Protein AF-X0ZGL9-F1 (afdb_monomer_lite)

Organism: NCBI:txid412755

Structure (mmCIF, N/CA/C/O backbone):
data_AF-X0ZGL9-F1
#
_entry.id   AF-X0ZGL9-F1
#
loop_
_atom_site.group_PDB
_atom_site.id
_atom_site.type_symbol
_atom_site.label_atom_id
_atom_site.label_alt_id
_atom_site.label_comp_id
_atom_site.label_asym_id
_atom_site.label_entity_id
_atom_site.label_seq_id
_atom_site.pdbx_PDB_ins_code
_atom_site.Cartn_x
_atom_site.Cartn_y
_atom_site.Cartn_z
_atom_site.occupancy
_atom_site.B_iso_or_equiv
_atom_site.auth_seq_id
_atom_site.auth_comp_id
_atom_site.auth_asym_id
_atom_site.auth_atom_id
_atom_site.pdbx_PDB_model_num
ATOM 1 N N . CYS A 1 1 ? 6.322 -1.408 -16.092 1.00 94.75 1 CYS A N 1
ATOM 2 C CA . CYS A 1 1 ? 6.796 -1.265 -17.483 1.00 94.75 1 CYS A CA 1
ATOM 3 C C . CYS A 1 1 ? 8.006 -2.156 -17.685 1.00 94.75 1 CYS A C 1
ATOM 5 O O . CYS A 1 1 ? 8.985 -2.023 -16.958 1.00 94.75 1 CYS A O 1
ATOM 7 N N . TYR A 1 2 ? 7.924 -3.060 -18.647 1.00 97.19 2 TYR A N 1
ATOM 8 C CA . TYR A 1 2 ? 9.004 -3.963 -19.005 1.00 97.19 2 TYR A CA 1
ATOM 9 C C . TYR A 1 2 ? 9.799 -3.376 -20.167 1.00 97.19 2 TYR A C 1
ATOM 11 O O . TYR A 1 2 ? 9.233 -2.840 -21.129 1.00 97.19 2 TYR A O 1
ATOM 19 N N . CYS A 1 3 ? 11.118 -3.416 -20.051 1.00 96.56 3 CYS A N 1
ATOM 20 C CA . CYS A 1 3 ? 12.047 -2.780 -20.970 1.00 96.56 3 CYS A CA 1
ATOM 21 C C . CYS A 1 3 ? 13.229 -3.703 -21.270 1.00 96.56 3 CYS A C 1
ATOM 23 O O . CYS A 1 3 ? 13.567 -4.558 -20.465 1.00 96.56 3 CYS A O 1
ATOM 25 N N . VAL A 1 4 ? 13.884 -3.507 -22.413 1.00 96.31 4 VAL A N 1
ATOM 26 C CA . VAL A 1 4 ? 15.168 -4.157 -22.721 1.00 96.31 4 VAL A CA 1
ATOM 27 C C . VAL A 1 4 ? 16.261 -3.087 -22.733 1.00 96.31 4 VAL A C 1
ATOM 29 O O . VAL A 1 4 ? 16.170 -2.163 -23.554 1.00 96.31 4 VAL A O 1
ATOM 32 N N . PRO A 1 5 ? 17.277 -3.168 -21.856 1.00 92.50 5 PRO A N 1
ATOM 33 C CA . PRO A 1 5 ? 18.382 -2.218 -21.850 1.00 92.50 5 PRO A CA 1
ATOM 34 C C . PRO A 1 5 ? 19.277 -2.414 -23.083 1.00 92.50 5 PRO A C 1
ATOM 36 O O . PRO A 1 5 ? 19.670 -3.525 -23.423 1.00 92.50 5 PRO A O 1
ATOM 39 N N . TRP A 1 6 ? 19.633 -1.319 -23.751 1.00 90.38 6 TRP A N 1
ATOM 40 C CA . TRP A 1 6 ? 20.583 -1.284 -24.875 1.00 90.38 6 TRP A CA 1
ATOM 41 C C . TRP A 1 6 ? 21.997 -0.862 -24.461 1.00 90.38 6 TRP A C 1
ATOM 43 O O . TRP A 1 6 ? 22.906 -0.836 -25.287 1.00 90.38 6 TRP A O 1
ATOM 53 N N . GLY A 1 7 ? 22.188 -0.536 -23.182 1.00 84.94 7 GLY A N 1
ATOM 54 C CA . GLY A 1 7 ? 23.456 -0.079 -22.621 1.00 84.94 7 GLY A CA 1
ATOM 55 C C . GLY A 1 7 ? 23.533 1.438 -22.433 1.00 84.94 7 GLY A C 1
ATOM 56 O O . GLY A 1 7 ? 22.547 2.168 -22.573 1.00 84.94 7 GLY A O 1
ATOM 57 N N . SER A 1 8 ? 24.721 1.908 -22.055 1.00 85.81 8 SER A N 1
ATOM 58 C CA . SER A 1 8 ? 24.979 3.313 -21.727 1.00 85.81 8 SER A CA 1
ATOM 59 C C . SER A 1 8 ? 24.929 4.213 -22.961 1.00 85.81 8 SER A C 1
ATOM 61 O O . SER A 1 8 ? 25.548 3.927 -23.986 1.00 85.81 8 SER A O 1
ATOM 63 N N . ALA A 1 9 ? 24.236 5.345 -22.852 1.00 87.75 9 ALA A N 1
ATOM 64 C CA . ALA A 1 9 ? 24.174 6.330 -23.922 1.00 87.75 9 ALA A CA 1
ATOM 65 C C . ALA A 1 9 ? 25.546 7.023 -24.127 1.00 87.75 9 ALA A C 1
ATOM 67 O O . ALA A 1 9 ? 26.119 7.532 -23.167 1.00 87.75 9 ALA A O 1
ATOM 68 N N . PRO A 1 10 ? 26.064 7.168 -25.364 1.00 83.69 10 PRO A N 1
ATOM 69 C CA . PRO A 1 10 ? 27.396 7.749 -25.596 1.00 83.69 10 PRO A CA 1
ATOM 70 C C . PRO A 1 10 ? 27.571 9.194 -25.102 1.00 83.69 10 PRO A C 1
ATOM 72 O O . PRO A 1 10 ? 28.680 9.624 -24.804 1.00 83.69 10 PRO A O 1
ATOM 75 N N . LYS A 1 11 ? 26.477 9.965 -25.037 1.00 88.69 11 LYS A N 1
ATOM 76 C CA . LYS A 1 11 ? 26.486 11.399 -24.691 1.00 88.69 11 LYS A CA 1
ATOM 77 C C . LYS A 1 11 ? 25.976 11.701 -23.276 1.00 88.69 11 LYS A C 1
ATOM 79 O O . LYS A 1 11 ? 25.923 12.869 -22.900 1.00 88.69 11 LYS A O 1
ATOM 84 N N . ARG A 1 12 ? 25.537 10.695 -22.509 1.00 82.81 12 ARG A N 1
ATOM 85 C CA . ARG A 1 12 ? 24.934 10.866 -21.172 1.00 82.81 12 ARG A CA 1
ATOM 86 C C . ARG A 1 12 ? 25.202 9.641 -20.298 1.00 82.81 12 ARG A C 1
ATOM 88 O O . ARG A 1 12 ? 25.166 8.523 -20.784 1.00 82.81 12 ARG A O 1
ATOM 95 N N . LYS A 1 13 ? 25.370 9.828 -18.988 1.00 85.69 13 LYS A N 1
ATOM 96 C CA . LYS A 1 13 ? 25.516 8.719 -18.024 1.00 85.69 13 LYS A CA 1
ATOM 97 C C . LYS A 1 13 ? 24.157 8.095 -17.664 1.00 85.69 13 LYS A C 1
ATOM 99 O O . LYS A 1 13 ? 23.753 8.121 -16.510 1.00 85.69 13 LYS A O 1
ATOM 104 N N . VAL A 1 14 ? 23.429 7.599 -18.663 1.00 89.31 14 VAL A N 1
ATOM 105 C CA . VAL A 1 14 ? 22.120 6.942 -18.497 1.00 89.31 14 VAL A CA 1
ATOM 106 C C . VAL A 1 14 ? 22.040 5.688 -19.361 1.00 89.31 14 VAL A C 1
ATOM 108 O O . VAL A 1 14 ? 22.674 5.621 -20.417 1.00 89.31 14 VAL A O 1
ATOM 111 N N . ILE A 1 15 ? 21.245 4.710 -18.929 1.00 89.31 15 ILE A N 1
ATOM 112 C CA . ILE A 1 15 ? 20.958 3.502 -19.708 1.00 89.31 15 ILE A CA 1
ATOM 113 C C . ILE A 1 15 ? 19.833 3.821 -20.694 1.00 89.31 15 ILE A C 1
ATOM 115 O O . ILE A 1 15 ? 18.743 4.226 -20.288 1.00 89.31 15 ILE A O 1
ATOM 119 N N . SER A 1 16 ? 20.088 3.631 -21.988 1.00 91.50 16 SER A N 1
ATOM 120 C CA . SER A 1 16 ? 19.032 3.664 -23.000 1.00 91.50 16 SER A CA 1
ATOM 121 C C . SER A 1 16 ? 18.294 2.330 -22.989 1.00 91.50 16 SER A C 1
ATOM 123 O O . SER A 1 16 ? 18.935 1.281 -22.976 1.00 91.50 16 SER A O 1
ATOM 125 N N . SER A 1 17 ? 16.963 2.357 -22.978 1.00 93.56 17 SER A N 1
ATOM 126 C CA . SER A 1 17 ? 16.141 1.145 -22.910 1.00 93.56 17 SER A CA 1
ATOM 127 C C . SER A 1 17 ? 14.964 1.237 -23.870 1.00 93.56 17 SER A C 1
ATOM 129 O O . SER A 1 17 ? 14.369 2.303 -24.026 1.00 93.56 17 SER A O 1
ATOM 131 N N . ARG A 1 18 ? 14.606 0.115 -24.495 1.00 94.88 18 ARG A N 1
ATOM 132 C CA . ARG A 1 18 ? 13.422 0.011 -25.353 1.00 94.88 18 ARG A CA 1
ATOM 133 C C . ARG A 1 18 ? 12.235 -0.516 -24.554 1.00 94.88 18 ARG A C 1
ATOM 135 O O . ARG A 1 18 ? 12.356 -1.541 -23.890 1.00 94.88 18 ARG A O 1
ATOM 142 N N . TYR A 1 19 ? 11.084 0.137 -24.682 1.00 96.81 19 TYR A N 1
ATOM 143 C CA . TYR A 1 19 ? 9.808 -0.357 -24.160 1.00 96.81 19 TYR A CA 1
ATOM 144 C C . TYR A 1 19 ? 9.405 -1.694 -24.810 1.00 96.81 19 TYR A C 1
ATOM 146 O O . TYR A 1 19 ? 9.572 -1.883 -26.020 1.00 96.81 19 TYR A O 1
ATOM 154 N N . VAL A 1 20 ? 8.869 -2.616 -24.009 1.00 97.81 20 VAL A N 1
ATOM 155 C CA . VAL A 1 20 ? 8.321 -3.899 -24.477 1.00 97.81 20 VAL A CA 1
ATOM 156 C C . VAL A 1 20 ? 6.817 -3.941 -24.252 1.00 97.81 20 VAL A C 1
ATOM 158 O O . VAL A 1 20 ? 6.056 -4.065 -25.205 1.00 97.81 20 VAL A O 1
ATOM 161 N N . ARG A 1 21 ? 6.407 -3.842 -22.988 1.00 97.62 21 ARG A N 1
ATOM 162 C CA . ARG A 1 21 ? 5.018 -3.965 -22.544 1.00 97.62 21 ARG A CA 1
ATOM 163 C C . ARG A 1 21 ? 4.843 -3.325 -21.174 1.00 97.62 21 ARG A C 1
ATOM 165 O O . ARG A 1 21 ? 5.815 -3.004 -20.481 1.00 97.62 21 ARG A O 1
ATOM 172 N N . GLU A 1 22 ? 3.603 -3.201 -20.744 1.00 96.62 22 GLU A N 1
ATOM 173 C CA . GLU A 1 22 ? 3.269 -2.798 -19.391 1.00 96.62 22 GLU A CA 1
ATOM 174 C C . GLU A 1 22 ? 2.135 -3.635 -18.828 1.00 96.62 22 GLU A C 1
ATOM 176 O O . GLU A 1 22 ? 1.329 -4.202 -19.557 1.00 96.62 22 GLU A O 1
ATOM 181 N N . GLU A 1 23 ? 2.134 -3.712 -17.506 1.00 94.88 23 GLU A N 1
ATOM 182 C CA . GLU A 1 23 ? 1.084 -4.308 -16.704 1.00 94.88 23 GLU A CA 1
ATOM 183 C C . GLU A 1 23 ? 0.807 -3.338 -15.561 1.00 94.88 23 GLU A C 1
ATOM 185 O O . GLU A 1 23 ? 1.726 -2.666 -15.066 1.00 94.88 23 GLU A O 1
ATOM 190 N N . ALA A 1 24 ? -0.456 -3.276 -15.166 1.00 92.94 24 ALA A N 1
ATOM 191 C CA . ALA A 1 24 ? -0.930 -2.535 -14.013 1.00 92.94 24 ALA A CA 1
ATOM 192 C C . ALA A 1 24 ? -1.538 -3.524 -13.016 1.00 92.94 24 ALA A C 1
ATOM 194 O O . ALA A 1 24 ? -1.971 -4.608 -13.403 1.00 92.94 24 ALA A O 1
ATOM 195 N N . TYR A 1 25 ? -1.527 -3.144 -11.740 1.00 93.06 25 TYR A N 1
ATOM 196 C CA . TYR A 1 25 ? -2.100 -3.916 -10.643 1.00 93.06 25 TYR A CA 1
ATOM 197 C C . TYR A 1 25 ? -2.626 -2.945 -9.586 1.00 93.06 25 TYR A C 1
ATOM 199 O O . TYR A 1 25 ? -1.931 -1.982 -9.247 1.00 93.06 25 TYR A O 1
ATOM 207 N N . ALA A 1 26 ? -3.811 -3.211 -9.033 1.00 93.00 26 ALA A N 1
ATOM 208 C CA . ALA A 1 26 ? -4.295 -2.494 -7.858 1.00 93.00 26 ALA A CA 1
ATOM 209 C C . ALA A 1 26 ? -3.508 -2.953 -6.621 1.00 93.00 26 ALA A C 1
ATOM 211 O O . ALA A 1 26 ? -3.702 -4.051 -6.102 1.00 93.00 26 ALA A O 1
ATOM 212 N N . GLY A 1 27 ? -2.541 -2.129 -6.215 1.00 92.50 27 GLY A N 1
ATOM 213 C CA . GLY A 1 27 ? -1.631 -2.410 -5.108 1.00 92.50 27 GLY A CA 1
ATOM 214 C C . GLY A 1 27 ? -2.091 -1.826 -3.772 1.00 92.50 27 GLY A C 1
ATOM 215 O O . GLY A 1 27 ? -3.245 -1.445 -3.588 1.00 92.50 27 GLY A O 1
ATOM 216 N N . GLY A 1 28 ? -1.151 -1.730 -2.831 1.00 92.81 28 GLY A N 1
ATOM 217 C CA . GLY A 1 28 ? -1.395 -1.129 -1.522 1.00 92.81 28 GLY A CA 1
ATOM 218 C C . GLY A 1 28 ? -2.466 -1.878 -0.727 1.00 92.81 28 GLY A C 1
ATOM 219 O O . GLY A 1 28 ? -2.531 -3.105 -0.764 1.00 92.81 28 GLY A O 1
ATOM 220 N N . VAL A 1 29 ? -3.322 -1.126 -0.035 1.00 95.44 29 VAL A N 1
ATOM 221 C CA . VAL A 1 29 ? -4.405 -1.684 0.790 1.00 95.44 29 VAL A CA 1
ATOM 222 C C . VAL A 1 29 ? -5.447 -2.459 -0.032 1.00 95.44 29 VAL A C 1
ATOM 224 O O . VAL A 1 29 ? -6.061 -3.388 0.483 1.00 95.44 29 VAL A O 1
ATOM 227 N N . ILE A 1 30 ? -5.599 -2.164 -1.331 1.00 95.94 30 ILE A N 1
ATOM 228 C CA . ILE A 1 30 ? -6.536 -2.887 -2.208 1.00 95.94 30 ILE A CA 1
ATOM 229 C C . ILE A 1 30 ? -6.089 -4.335 -2.408 1.00 95.94 30 ILE A C 1
ATOM 231 O O . ILE A 1 30 ? -6.916 -5.242 -2.367 1.00 95.94 30 ILE A O 1
ATOM 235 N N . ALA A 1 31 ? -4.784 -4.573 -2.565 1.00 96.06 31 ALA A N 1
ATOM 236 C CA . ALA A 1 31 ? -4.256 -5.930 -2.673 1.00 96.06 31 ALA A CA 1
ATOM 237 C C . ALA A 1 31 ? -4.535 -6.742 -1.397 1.00 96.06 31 ALA A C 1
ATOM 239 O O . ALA A 1 31 ? -4.955 -7.896 -1.486 1.00 96.06 31 ALA A O 1
ATOM 240 N N . THR A 1 32 ? -4.361 -6.125 -0.222 1.00 96.88 32 THR A N 1
ATOM 241 C CA . THR A 1 32 ? -4.711 -6.732 1.071 1.00 96.88 32 THR A CA 1
ATOM 242 C C . THR A 1 32 ? -6.203 -7.052 1.137 1.00 96.88 32 THR A C 1
ATOM 244 O O . THR A 1 32 ? -6.565 -8.194 1.405 1.00 96.88 32 THR A O 1
ATOM 247 N N . ALA A 1 33 ? -7.071 -6.083 0.837 1.00 97.75 33 ALA A N 1
ATOM 248 C CA . ALA A 1 33 ? -8.520 -6.254 0.917 1.00 97.75 33 ALA A CA 1
ATOM 249 C C . ALA A 1 33 ? -9.035 -7.332 -0.052 1.00 97.75 33 ALA A C 1
ATOM 251 O O . ALA A 1 33 ? -9.822 -8.189 0.341 1.00 97.75 33 ALA A O 1
ATOM 252 N N . ASN A 1 34 ? -8.530 -7.361 -1.288 1.00 97.50 34 ASN A N 1
ATOM 253 C CA . ASN A 1 34 ? -8.865 -8.397 -2.267 1.00 97.50 34 ASN A CA 1
ATOM 254 C C . ASN A 1 34 ? -8.439 -9.796 -1.813 1.00 97.50 34 ASN A C 1
ATOM 256 O O . ASN A 1 34 ? -9.157 -10.762 -2.063 1.00 97.50 34 ASN A O 1
ATOM 260 N N . HIS A 1 35 ? -7.285 -9.914 -1.151 1.00 97.25 35 HIS A N 1
ATOM 261 C CA . HIS A 1 35 ? -6.846 -11.183 -0.582 1.00 97.25 35 HIS A CA 1
ATOM 262 C C . HIS A 1 35 ? -7.773 -11.606 0.563 1.00 97.25 35 HIS A C 1
ATOM 264 O O . HIS A 1 35 ? -8.254 -12.736 0.557 1.00 97.25 35 HIS A O 1
ATOM 270 N N . LEU A 1 36 ? -8.099 -10.704 1.492 1.00 97.69 36 LEU A N 1
ATOM 271 C CA . LEU A 1 36 ? -9.039 -10.994 2.582 1.00 97.69 36 LEU A CA 1
ATOM 272 C C . LEU A 1 36 ? -10.394 -11.463 2.044 1.00 97.69 36 LEU A C 1
ATOM 274 O O . LEU A 1 36 ? -10.906 -12.486 2.484 1.00 97.69 36 LEU A O 1
ATOM 278 N N . ALA A 1 37 ? -10.920 -10.798 1.016 1.00 97.62 37 ALA A N 1
ATOM 279 C CA . ALA A 1 37 ? -12.192 -11.148 0.386 1.00 97.62 37 ALA A CA 1
ATOM 280 C C . ALA A 1 37 ? -12.212 -12.534 -0.291 1.00 97.62 37 ALA A C 1
ATOM 282 O O . ALA A 1 37 ? -13.268 -12.988 -0.720 1.00 97.62 37 ALA A O 1
ATOM 283 N N . SER A 1 38 ? -11.069 -13.220 -0.420 1.00 96.94 38 SER A N 1
ATOM 284 C CA . SER A 1 38 ? -11.032 -14.605 -0.913 1.00 96.94 38 SER A CA 1
ATOM 285 C C . SER A 1 38 ? -11.420 -15.644 0.145 1.00 96.94 38 SER A C 1
ATOM 287 O O . SER A 1 38 ? -11.704 -16.787 -0.212 1.00 96.94 38 SER A O 1
ATOM 289 N N . PHE A 1 39 ? -11.431 -15.264 1.428 1.00 96.75 39 PHE A N 1
ATOM 290 C CA . PHE A 1 39 ? -11.753 -16.161 2.544 1.00 96.75 39 PHE A CA 1
ATOM 291 C C . PHE A 1 39 ? -12.548 -15.506 3.686 1.00 96.75 39 PHE A C 1
ATOM 293 O O . PHE A 1 39 ? -12.893 -16.193 4.645 1.00 96.75 39 PHE A O 1
ATOM 300 N N . CYS A 1 40 ? -12.825 -14.204 3.610 1.00 96.75 40 CYS A N 1
ATOM 301 C CA . CYS A 1 40 ? -13.618 -13.445 4.571 1.00 96.75 40 CYS A CA 1
ATOM 302 C C . CYS A 1 40 ? -14.832 -12.835 3.865 1.00 96.75 40 CYS A C 1
ATOM 304 O O . CYS A 1 40 ? -14.675 -12.145 2.856 1.00 96.75 40 CYS A O 1
ATOM 306 N N . ASP A 1 41 ? -16.024 -13.084 4.407 1.00 94.00 41 ASP A N 1
ATOM 307 C CA . ASP A 1 41 ? -17.287 -12.645 3.802 1.00 94.00 41 ASP A CA 1
ATOM 308 C C . ASP A 1 41 ? -17.593 -11.160 4.065 1.00 94.00 41 ASP A C 1
ATOM 310 O O . ASP A 1 41 ? -18.229 -10.519 3.234 1.00 94.00 41 ASP A O 1
ATOM 314 N N . ASP A 1 42 ? -17.135 -10.609 5.197 1.00 96.56 42 ASP A N 1
ATOM 315 C CA . ASP A 1 42 ? -17.327 -9.200 5.574 1.00 96.56 42 ASP A CA 1
ATOM 316 C C . ASP A 1 42 ? -15.974 -8.480 5.577 1.00 96.56 42 ASP A C 1
ATOM 318 O O . ASP A 1 42 ? -15.134 -8.684 6.457 1.00 96.56 42 ASP A O 1
ATOM 322 N N . VAL A 1 43 ? -15.724 -7.689 4.533 1.00 97.62 43 VAL A N 1
ATOM 323 C CA . VAL A 1 43 ? -14.495 -6.908 4.373 1.00 97.62 43 VAL A CA 1
ATOM 324 C C . VAL A 1 43 ? -14.880 -5.485 4.018 1.00 97.62 43 VAL A C 1
ATOM 326 O O . VAL A 1 43 ? -15.503 -5.244 2.984 1.00 97.62 43 VAL A O 1
ATOM 329 N N . ILE A 1 44 ? -14.439 -4.538 4.846 1.00 96.75 44 ILE A N 1
ATOM 330 C CA . ILE A 1 44 ? -14.583 -3.109 4.584 1.00 96.75 44 ILE A CA 1
ATOM 331 C C . ILE A 1 44 ? -13.215 -2.520 4.239 1.00 96.75 44 ILE A C 1
ATOM 333 O O . ILE A 1 44 ? -12.265 -2.604 5.017 1.00 96.75 44 ILE A O 1
ATOM 337 N N . LEU A 1 45 ? -13.118 -1.898 3.066 1.00 96.62 45 LEU A N 1
ATOM 338 C CA . LEU A 1 45 ? -11.937 -1.175 2.610 1.00 96.62 45 LEU A CA 1
ATOM 339 C C . LEU A 1 45 ? -12.113 0.323 2.856 1.00 96.62 45 LEU A C 1
ATOM 341 O O . LEU A 1 45 ? -12.969 0.956 2.241 1.00 96.62 45 LEU A O 1
ATOM 345 N N . ILE A 1 46 ? -11.244 0.900 3.685 1.00 94.62 46 ILE A N 1
ATOM 346 C CA . ILE A 1 46 ? -11.145 2.350 3.886 1.00 94.62 46 ILE A CA 1
ATOM 347 C C . ILE A 1 46 ? -9.866 2.845 3.211 1.00 94.62 46 ILE A C 1
ATOM 349 O O . ILE A 1 46 ? -8.773 2.356 3.503 1.00 94.62 46 ILE A O 1
ATOM 353 N N . SER A 1 47 ? -9.986 3.792 2.283 1.00 93.44 47 SER A N 1
ATOM 354 C CA . SER A 1 47 ? -8.831 4.355 1.577 1.00 93.44 47 SER A CA 1
ATOM 355 C C . SER A 1 47 ? -9.132 5.739 1.000 1.00 93.44 47 SER A C 1
ATOM 357 O O . SER A 1 47 ? -10.212 6.287 1.208 1.00 93.44 47 SER A O 1
ATOM 359 N N . ALA A 1 48 ? -8.183 6.301 0.259 1.00 90.12 48 ALA A N 1
ATOM 360 C CA . ALA A 1 48 ? -8.348 7.541 -0.484 1.00 90.12 48 ALA A CA 1
ATOM 361 C C . ALA A 1 48 ? -7.905 7.360 -1.941 1.00 90.12 48 ALA A C 1
ATOM 363 O O . ALA A 1 48 ? -6.964 6.616 -2.227 1.00 90.12 48 ALA A O 1
ATOM 364 N N . CYS A 1 49 ? -8.582 8.047 -2.856 1.00 89.19 49 CYS A N 1
ATOM 365 C CA . CYS A 1 49 ? -8.255 8.111 -4.275 1.00 89.19 49 CYS A CA 1
ATOM 366 C C . CYS A 1 49 ? -8.154 9.579 -4.691 1.00 89.19 49 CYS A C 1
ATOM 368 O O . CYS A 1 49 ? -8.877 10.430 -4.175 1.00 89.19 49 CYS A O 1
ATOM 370 N N . GLY A 1 50 ? -7.209 9.880 -5.574 1.00 87.25 50 GLY A N 1
ATOM 371 C CA . GLY A 1 50 ? -6.944 11.248 -5.982 1.00 87.25 50 GLY A CA 1
ATOM 372 C C . GLY A 1 50 ? -7.974 11.814 -6.953 1.00 87.25 50 GLY A C 1
ATOM 373 O O . GLY A 1 50 ? -8.868 11.114 -7.428 1.00 87.25 50 GLY A O 1
ATOM 374 N N . GLN A 1 51 ? -7.812 13.095 -7.290 1.00 80.56 51 GLN A N 1
ATOM 375 C CA . GLN A 1 51 ? -8.682 13.802 -8.243 1.00 80.56 51 GLN A CA 1
ATOM 376 C C . GLN A 1 51 ? -8.677 13.173 -9.644 1.00 80.56 51 GLN A C 1
ATOM 378 O O . GLN A 1 51 ? -9.653 13.260 -10.386 1.00 80.56 51 GLN A O 1
ATOM 383 N N . ASP A 1 52 ? -7.567 12.539 -10.010 1.00 80.06 52 ASP A N 1
ATOM 384 C CA . ASP A 1 52 ? -7.368 11.748 -11.225 1.00 80.06 52 ASP A CA 1
ATOM 385 C C . ASP A 1 52 ? -7.960 10.340 -11.084 1.00 80.06 52 ASP A C 1
ATOM 387 O O . ASP A 1 52 ? -7.360 9.372 -11.551 1.00 80.06 52 ASP A O 1
ATOM 391 N N . ARG A 1 53 ? -9.118 10.257 -10.413 1.00 67.56 53 ARG A N 1
ATOM 392 C CA . ARG A 1 53 ? -9.817 9.040 -10.008 1.00 67.56 53 ARG A CA 1
ATOM 393 C C . ARG A 1 53 ? -9.656 7.953 -11.057 1.00 67.56 53 ARG A C 1
ATOM 395 O O . ARG A 1 53 ? -10.239 8.011 -12.139 1.00 67.56 53 ARG A O 1
ATOM 402 N N . ASP A 1 54 ? -8.819 6.984 -10.720 1.00 71.56 54 ASP A N 1
ATOM 403 C CA . ASP A 1 54 ? -8.411 5.969 -11.668 1.00 71.56 54 ASP A CA 1
ATOM 404 C C . ASP A 1 54 ? -9.463 4.854 -11.675 1.00 71.56 54 ASP A C 1
ATOM 406 O O . ASP A 1 54 ? -9.528 4.024 -10.763 1.00 71.56 54 ASP A O 1
ATOM 410 N N . ASP A 1 55 ? -10.311 4.837 -12.708 1.00 80.81 55 ASP A N 1
ATOM 411 C CA . ASP A 1 55 ? -11.313 3.787 -12.929 1.00 80.81 55 ASP A CA 1
ATOM 412 C C . ASP A 1 55 ? -10.682 2.387 -12.904 1.00 80.81 55 ASP A C 1
ATOM 414 O O . ASP A 1 55 ? -11.330 1.410 -12.511 1.00 80.81 55 ASP A O 1
ATOM 418 N N . TYR A 1 56 ? -9.401 2.269 -13.270 1.00 86.38 56 TYR A N 1
ATOM 419 C CA . TYR A 1 56 ? -8.662 1.023 -13.137 1.00 86.38 56 TYR A CA 1
ATOM 420 C C . TYR A 1 56 ? -8.562 0.589 -11.670 1.00 86.38 56 TYR A C 1
ATOM 422 O O . TYR A 1 56 ? -8.826 -0.569 -11.357 1.00 86.38 56 TYR A O 1
ATOM 430 N N . VAL A 1 57 ? -8.236 1.496 -10.749 1.00 86.75 57 VAL A N 1
ATOM 431 C CA . VAL A 1 57 ? -8.100 1.181 -9.319 1.00 86.75 57 VAL A CA 1
ATOM 432 C C . VAL A 1 57 ? -9.422 0.670 -8.754 1.00 86.75 57 VAL A C 1
ATOM 434 O O . VAL A 1 57 ? -9.454 -0.397 -8.143 1.00 86.75 57 VAL A O 1
ATOM 437 N N . LEU A 1 58 ? -10.518 1.385 -9.009 1.00 86.50 58 LEU A N 1
ATOM 438 C CA . LEU A 1 58 ? -11.829 1.038 -8.459 1.00 86.50 58 LEU A CA 1
ATOM 439 C C . LEU A 1 58 ? -12.417 -0.232 -9.085 1.00 86.50 58 LEU A C 1
ATOM 441 O O . LEU A 1 58 ? -13.017 -1.040 -8.380 1.00 86.50 58 LEU A O 1
ATOM 445 N N . SER A 1 59 ? -12.212 -0.452 -10.386 1.00 91.81 59 SER A N 1
ATOM 446 C CA . SER A 1 59 ? -12.693 -1.663 -11.069 1.00 91.81 59 SER A CA 1
ATOM 447 C C . SER A 1 59 ? -11.958 -2.942 -10.660 1.00 91.81 59 SER A C 1
ATOM 449 O O . SER A 1 59 ? -12.483 -4.035 -10.874 1.00 91.81 59 SER A O 1
ATOM 451 N N . ASN A 1 60 ? -10.771 -2.821 -10.056 1.00 94.12 60 ASN A N 1
ATOM 452 C CA . ASN A 1 60 ? -9.987 -3.948 -9.550 1.00 94.12 60 ASN A CA 1
ATOM 453 C C . ASN A 1 60 ? -10.270 -4.285 -8.076 1.00 94.12 60 ASN A C 1
ATOM 455 O O . ASN A 1 60 ? -9.667 -5.222 -7.552 1.00 94.12 60 ASN A O 1
ATOM 459 N N . ILE A 1 61 ? -11.168 -3.567 -7.397 1.00 95.38 61 ILE A N 1
ATOM 460 C CA . ILE A 1 61 ? -11.635 -3.948 -6.057 1.00 95.38 61 ILE A 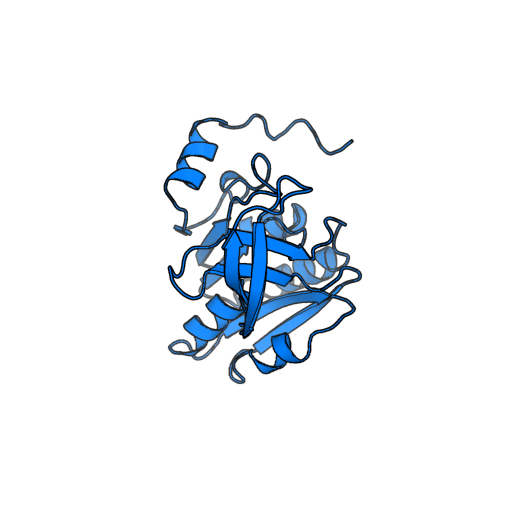CA 1
ATOM 461 C C . ILE A 1 61 ? -12.659 -5.083 -6.202 1.00 95.38 61 ILE A C 1
ATOM 463 O O . ILE A 1 61 ? -13.561 -5.020 -7.041 1.00 95.38 61 ILE A O 1
ATOM 467 N N . ASN A 1 62 ? -12.523 -6.144 -5.402 1.00 95.88 62 ASN A N 1
ATOM 468 C CA . ASN A 1 62 ? -13.494 -7.234 -5.378 1.00 95.88 62 ASN A CA 1
ATOM 469 C C . ASN A 1 62 ? -14.885 -6.692 -5.009 1.00 95.88 62 ASN A C 1
ATOM 471 O O . ASN A 1 62 ? -15.043 -5.961 -4.038 1.00 95.88 62 ASN A O 1
ATOM 475 N N . LYS A 1 63 ? -15.906 -7.079 -5.778 1.00 95.31 63 LYS A N 1
ATOM 476 C CA . LYS A 1 63 ? -17.286 -6.595 -5.630 1.00 95.31 63 LYS A CA 1
ATOM 477 C C . LYS A 1 63 ? -17.954 -6.993 -4.312 1.00 95.31 63 LYS A C 1
ATOM 479 O O . LYS A 1 63 ? -18.999 -6.433 -4.005 1.00 95.31 63 LYS A O 1
ATOM 484 N N . SER A 1 64 ? -17.410 -7.971 -3.587 1.00 96.56 64 SER A N 1
ATOM 485 C CA . SER A 1 64 ? -17.891 -8.339 -2.250 1.00 96.56 64 SER A CA 1
ATOM 486 C C . SER A 1 64 ? -17.373 -7.422 -1.140 1.00 96.56 64 SER A C 1
ATOM 488 O O . SER A 1 64 ? -17.826 -7.548 -0.011 1.00 96.56 64 SER A O 1
ATOM 490 N N . ILE A 1 65 ? -16.419 -6.534 -1.436 1.00 97.50 65 ILE A N 1
ATOM 491 C CA . ILE A 1 65 ? -15.841 -5.612 -0.457 1.00 97.50 65 ILE A CA 1
ATOM 492 C C . ILE A 1 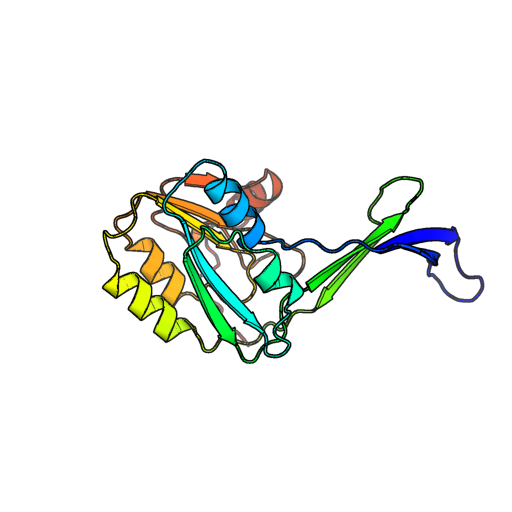65 ? -16.717 -4.365 -0.368 1.00 97.50 65 ILE A C 1
ATOM 494 O O . ILE A 1 65 ? -16.955 -3.690 -1.372 1.00 97.50 65 ILE A O 1
ATOM 498 N N . ASP A 1 66 ? -17.110 -4.008 0.849 1.00 95.69 66 ASP A N 1
ATOM 499 C CA . ASP A 1 66 ? -17.730 -2.722 1.139 1.00 95.69 66 ASP A CA 1
ATOM 500 C C . ASP A 1 66 ? -16.652 -1.632 1.143 1.00 95.69 66 ASP A C 1
ATOM 502 O O . ASP A 1 66 ? -15.663 -1.699 1.871 1.00 95.69 66 ASP A O 1
ATOM 506 N N . THR A 1 67 ? -16.808 -0.602 0.314 1.00 93.88 67 THR A N 1
ATOM 507 C CA . THR A 1 67 ? -15.761 0.413 0.134 1.00 93.88 67 THR A CA 1
ATOM 508 C C . THR A 1 67 ? -16.155 1.768 0.700 1.00 93.88 67 THR A C 1
ATOM 510 O O . THR A 1 67 ? -17.199 2.318 0.349 1.00 93.88 67 THR A O 1
ATOM 513 N N . MET A 1 68 ? -15.249 2.370 1.463 1.00 91.25 68 MET A N 1
ATOM 514 C CA . MET A 1 68 ? -15.244 3.784 1.814 1.00 91.25 68 MET A CA 1
ATOM 515 C C . MET A 1 68 ? -13.959 4.416 1.277 1.00 91.25 68 MET A C 1
ATOM 517 O O . MET A 1 68 ? -12.929 4.456 1.949 1.00 91.25 68 MET A O 1
ATOM 521 N N . VAL A 1 69 ? -14.015 4.876 0.027 1.00 90.25 69 VAL A N 1
ATOM 522 C CA . VAL A 1 69 ? -12.890 5.545 -0.634 1.00 90.25 69 VAL A CA 1
ATOM 523 C C . VAL A 1 69 ? -13.166 7.041 -0.684 1.00 90.25 69 VAL A C 1
ATOM 525 O O . VAL A 1 69 ? -14.131 7.470 -1.314 1.00 90.25 69 VAL A O 1
ATOM 528 N N . PHE A 1 70 ? -12.336 7.824 -0.000 1.00 87.75 70 PHE A N 1
ATOM 529 C CA . PHE A 1 70 ? -12.423 9.281 0.003 1.00 87.75 70 PHE A CA 1
ATOM 530 C C . PHE A 1 70 ? -11.788 9.855 -1.263 1.00 87.75 70 PHE A C 1
ATOM 532 O O . PHE A 1 70 ? -10.657 9.504 -1.596 1.00 87.75 70 PHE A O 1
ATOM 539 N N . ASP A 1 71 ? -12.491 10.754 -1.943 1.00 86.00 71 ASP A N 1
ATOM 540 C CA . ASP A 1 71 ? -11.883 11.577 -2.987 1.00 86.00 71 ASP A CA 1
ATOM 541 C C . ASP A 1 71 ? -11.031 12.662 -2.303 1.00 86.00 71 ASP A C 1
ATOM 543 O O . ASP A 1 71 ? -11.539 13.402 -1.456 1.00 86.00 71 ASP A O 1
ATOM 547 N N . VAL A 1 72 ? -9.744 12.745 -2.644 1.00 86.75 72 VAL A N 1
ATOM 548 C CA . VAL A 1 72 ? -8.803 13.728 -2.079 1.00 86.75 72 VAL A CA 1
ATOM 549 C C . VAL A 1 72 ? -8.239 14.643 -3.157 1.00 86.75 72 VAL A C 1
ATOM 551 O O . VAL A 1 72 ? -8.173 14.299 -4.337 1.00 86.75 72 VAL A O 1
ATOM 554 N N . SER A 1 73 ? -7.780 15.822 -2.744 1.00 85.31 73 SER A N 1
ATOM 555 C CA . SER A 1 73 ? -7.194 16.818 -3.647 1.00 85.31 73 SER A CA 1
ATOM 556 C C . SER A 1 73 ? -5.789 16.467 -4.184 1.00 85.31 73 SER A C 1
ATOM 558 O O . SER A 1 73 ? -5.287 17.158 -5.069 1.00 85.31 73 SER A O 1
ATOM 560 N N . ALA A 1 74 ? -5.171 15.382 -3.727 1.00 86.44 74 ALA A N 1
ATOM 561 C CA . ALA A 1 74 ? -3.916 14.852 -4.267 1.00 86.44 74 ALA A CA 1
ATOM 562 C C . ALA A 1 74 ? -4.148 13.990 -5.535 1.00 86.44 74 ALA A C 1
ATOM 564 O O . ALA A 1 74 ? -5.278 13.572 -5.782 1.00 86.44 74 ALA A O 1
ATOM 565 N N . PRO A 1 75 ? -3.120 13.688 -6.353 1.00 88.62 75 PRO A N 1
ATOM 566 C CA . PRO A 1 75 ? -3.184 12.618 -7.347 1.00 88.62 75 PRO A CA 1
ATOM 567 C C . PRO A 1 75 ? -3.205 11.230 -6.688 1.00 88.62 75 PRO A C 1
ATOM 569 O O . PRO A 1 75 ? -2.696 11.024 -5.584 1.00 88.62 75 PRO A O 1
ATOM 572 N N . THR A 1 76 ? -3.754 10.252 -7.397 1.00 90.44 76 THR A N 1
ATOM 573 C CA . THR A 1 76 ? -3.782 8.845 -7.009 1.00 90.44 76 THR A CA 1
ATOM 574 C C . THR A 1 76 ? -2.358 8.310 -7.014 1.00 90.44 76 THR A C 1
ATOM 576 O O . THR A 1 76 ? -1.609 8.481 -7.977 1.00 90.44 76 THR A O 1
ATOM 579 N N . VAL A 1 77 ? -1.961 7.651 -5.924 1.00 90.56 77 VAL A N 1
ATOM 580 C CA . VAL A 1 77 ? -0.587 7.163 -5.782 1.00 90.56 77 VAL A CA 1
ATOM 581 C C . VAL A 1 77 ? -0.306 6.074 -6.816 1.00 90.56 77 VAL A C 1
ATOM 583 O O . VAL A 1 77 ? -0.860 4.976 -6.750 1.00 90.56 77 VAL A O 1
ATOM 586 N N . VAL A 1 78 ? 0.626 6.341 -7.734 1.00 91.62 78 VAL A N 1
ATOM 587 C CA . VAL A 1 78 ? 1.080 5.368 -8.737 1.00 91.62 78 VAL A CA 1
ATOM 588 C C . VAL A 1 78 ? 2.568 5.100 -8.562 1.00 91.62 78 VAL A C 1
ATOM 590 O O . VAL A 1 78 ? 3.404 5.996 -8.656 1.00 91.62 78 VAL A O 1
ATOM 593 N N . LYS A 1 79 ? 2.929 3.826 -8.379 1.00 91.88 79 LYS A N 1
ATOM 594 C CA . LYS A 1 79 ? 4.329 3.379 -8.353 1.00 91.88 79 LYS A CA 1
ATOM 595 C C . LYS A 1 79 ? 4.662 2.580 -9.607 1.00 91.88 79 LYS A C 1
ATOM 597 O O . LYS A 1 79 ? 4.395 1.381 -9.695 1.00 91.88 79 LYS A O 1
ATOM 602 N N . ARG A 1 80 ? 5.300 3.232 -10.576 1.00 95.00 80 ARG A N 1
ATOM 603 C CA . ARG A 1 80 ? 5.699 2.626 -11.850 1.00 95.00 80 ARG A CA 1
ATOM 604 C C . ARG A 1 80 ? 7.108 2.053 -11.753 1.00 95.00 80 ARG A C 1
ATOM 606 O O . ARG A 1 80 ? 8.076 2.800 -11.679 1.00 95.00 80 ARG A O 1
ATOM 613 N N . ARG A 1 81 ? 7.235 0.726 -11.802 1.00 96.00 81 ARG A N 1
ATOM 614 C CA . ARG A 1 81 ? 8.533 0.028 -11.860 1.00 96.00 81 ARG A CA 1
ATOM 615 C C . ARG A 1 81 ? 8.959 -0.201 -13.310 1.00 96.00 81 ARG A C 1
ATOM 617 O O . ARG A 1 81 ? 8.151 -0.670 -14.116 1.00 96.00 81 ARG A O 1
ATOM 624 N N . PHE A 1 82 ? 10.211 0.113 -13.624 1.00 96.56 82 PHE A N 1
ATOM 625 C CA . PHE A 1 82 ? 10.873 -0.239 -14.877 1.00 96.56 82 PHE A CA 1
ATOM 626 C C . PHE A 1 82 ? 11.698 -1.497 -14.642 1.00 96.56 82 PHE A C 1
ATOM 628 O O . PHE A 1 82 ? 12.609 -1.497 -13.815 1.00 96.56 82 PHE A O 1
ATOM 635 N N . ILE A 1 83 ? 11.327 -2.573 -15.324 1.00 96.75 83 ILE A N 1
ATOM 636 C CA . ILE A 1 83 ? 11.865 -3.919 -15.122 1.00 96.75 83 ILE A CA 1
ATOM 637 C C . ILE A 1 83 ? 12.567 -4.336 -16.408 1.00 96.75 83 ILE A C 1
ATOM 639 O O . ILE A 1 83 ? 12.019 -4.140 -17.493 1.00 96.75 83 ILE A O 1
ATOM 643 N N . ASP A 1 84 ? 13.765 -4.897 -16.295 1.00 96.00 84 ASP A N 1
ATOM 644 C CA . ASP A 1 84 ? 14.418 -5.554 -17.421 1.00 96.00 84 ASP A CA 1
ATOM 645 C C . ASP A 1 84 ? 13.656 -6.845 -17.760 1.00 96.00 84 ASP A C 1
ATOM 647 O O . ASP A 1 84 ? 13.603 -7.767 -16.951 1.00 96.00 84 ASP A O 1
ATOM 651 N N . GLU A 1 85 ? 13.056 -6.905 -18.949 1.00 96.25 85 GLU A N 1
ATOM 652 C CA . GLU A 1 85 ? 12.256 -8.042 -19.426 1.00 96.25 85 GLU A CA 1
ATOM 653 C C . GLU A 1 85 ? 13.070 -9.342 -19.474 1.00 96.25 85 GLU A C 1
ATOM 655 O O . GLU A 1 85 ? 12.508 -10.419 -19.300 1.00 96.25 85 GLU A O 1
ATOM 660 N N . VAL A 1 86 ? 14.386 -9.260 -19.699 1.00 93.31 86 VAL A N 1
ATOM 661 C CA . VAL A 1 86 ? 15.233 -10.452 -19.841 1.00 93.31 86 VAL A CA 1
ATOM 662 C C . VAL A 1 86 ? 15.641 -11.001 -18.478 1.00 93.31 86 VAL A C 1
ATOM 664 O O . VAL A 1 86 ? 15.528 -12.201 -18.242 1.00 93.31 86 VAL A O 1
ATOM 667 N N . SER A 1 87 ? 16.130 -10.142 -17.580 1.00 94.38 87 SER A N 1
ATOM 668 C CA . SER A 1 87 ? 16.614 -10.578 -16.262 1.00 94.38 87 SER A CA 1
ATOM 669 C C . SER A 1 87 ? 15.538 -10.603 -15.173 1.00 94.38 87 SER A C 1
ATOM 671 O O . SER A 1 87 ? 15.760 -11.185 -14.114 1.00 94.38 87 SER A O 1
ATOM 673 N N . GLY A 1 88 ? 14.401 -9.937 -15.383 1.00 94.56 88 GLY A N 1
ATOM 674 C CA . GLY A 1 88 ? 13.372 -9.714 -14.364 1.00 94.56 88 GLY A CA 1
ATOM 675 C C . GLY A 1 88 ? 13.777 -8.715 -13.272 1.00 94.56 88 GLY A C 1
ATOM 676 O O . GLY A 1 88 ? 13.007 -8.466 -12.343 1.00 94.56 88 GLY A O 1
ATOM 677 N N . SER A 1 89 ? 14.973 -8.126 -13.354 1.00 94.50 89 SER A N 1
ATOM 678 C CA . SER A 1 89 ? 15.468 -7.196 -12.340 1.00 94.50 89 SER A CA 1
ATOM 679 C C . SER A 1 89 ? 14.810 -5.817 -12.456 1.00 94.50 89 SER A C 1
ATOM 681 O O . SER A 1 89 ? 14.551 -5.307 -13.548 1.00 94.50 89 SER A O 1
ATOM 683 N N . THR A 1 90 ? 14.525 -5.182 -11.313 1.00 94.62 90 THR A N 1
ATOM 684 C CA . THR A 1 90 ? 14.043 -3.792 -11.300 1.00 94.62 90 THR A CA 1
ATOM 685 C C . THR A 1 90 ? 15.207 -2.851 -11.589 1.00 94.62 90 THR A C 1
ATOM 687 O O . THR A 1 90 ? 16.189 -2.838 -10.854 1.00 94.62 90 THR A O 1
ATOM 690 N N . MET A 1 91 ? 15.073 -2.030 -12.629 1.00 93.12 91 MET A N 1
ATOM 691 C CA . MET A 1 91 ? 16.063 -1.024 -13.013 1.00 93.12 91 MET A CA 1
ATOM 692 C C . MET A 1 91 ? 15.919 0.244 -12.165 1.00 93.12 91 MET A C 1
ATOM 694 O O . MET A 1 91 ? 16.881 0.723 -11.575 1.00 93.12 91 MET A O 1
ATOM 698 N N . PHE A 1 92 ? 14.705 0.795 -12.115 1.00 93.19 92 PHE A N 1
ATOM 699 C CA . PHE A 1 92 ? 14.326 1.942 -11.289 1.00 93.19 92 PHE A CA 1
ATOM 700 C C . PHE A 1 92 ? 12.799 2.018 -11.183 1.00 93.19 92 PHE A C 1
ATOM 702 O O . PHE A 1 92 ? 12.073 1.272 -11.846 1.00 93.19 92 PHE A O 1
ATOM 709 N N . TYR A 1 93 ? 12.287 2.924 -10.358 1.00 92.88 93 TYR A N 1
ATOM 710 C CA . TYR A 1 93 ? 10.861 3.216 -10.281 1.00 92.88 93 TYR A CA 1
ATOM 711 C C . TYR A 1 93 ? 10.613 4.720 -10.263 1.00 92.88 93 TYR A C 1
ATOM 713 O O . TYR A 1 93 ? 11.458 5.495 -9.826 1.00 92.88 93 TYR A O 1
ATOM 721 N N . LEU A 1 94 ? 9.441 5.111 -10.750 1.00 93.19 94 LEU A N 1
ATOM 722 C CA . LEU A 1 94 ? 8.882 6.446 -10.601 1.00 93.19 94 LEU A CA 1
ATOM 723 C C . LEU A 1 94 ? 7.692 6.355 -9.650 1.00 93.19 94 LEU A C 1
ATOM 725 O O . LEU A 1 94 ? 6.846 5.470 -9.804 1.00 93.19 94 LEU A O 1
ATOM 729 N N . SER A 1 95 ? 7.644 7.265 -8.686 1.00 90.25 95 SER A N 1
ATOM 730 C CA . SER A 1 95 ? 6.500 7.441 -7.797 1.00 90.25 95 SER A CA 1
ATOM 731 C C . SER A 1 95 ? 5.781 8.722 -8.199 1.00 90.25 95 SER A C 1
ATOM 733 O O . SER A 1 95 ? 6.395 9.786 -8.218 1.00 90.25 95 SER A O 1
ATOM 735 N N . TYR A 1 96 ? 4.504 8.606 -8.539 1.00 88.94 96 TYR A N 1
ATOM 736 C CA . TYR A 1 96 ? 3.595 9.728 -8.730 1.00 88.94 96 TYR A CA 1
ATOM 737 C C . TYR A 1 96 ? 2.805 9.856 -7.433 1.00 88.94 96 TYR A C 1
ATOM 739 O O . TYR A 1 96 ? 1.981 8.997 -7.124 1.00 88.94 96 TYR A O 1
ATOM 747 N N . ILE A 1 97 ? 3.161 10.849 -6.630 1.00 86.81 97 ILE A N 1
ATOM 748 C CA . ILE A 1 97 ? 2.628 11.060 -5.288 1.00 86.81 97 ILE A CA 1
ATOM 749 C C . ILE A 1 97 ? 2.713 12.545 -4.950 1.00 86.81 97 ILE A C 1
ATOM 751 O O . ILE A 1 97 ? 3.634 13.228 -5.399 1.00 86.81 97 ILE A O 1
ATOM 755 N N . ASP A 1 98 ? 1.754 13.013 -4.162 1.00 84.00 98 ASP A N 1
ATOM 756 C CA . ASP A 1 98 ? 1.803 14.294 -3.470 1.00 84.00 98 ASP A CA 1
ATOM 757 C C . ASP A 1 98 ? 1.906 14.031 -1.961 1.00 84.00 98 ASP A C 1
ATOM 759 O O . ASP A 1 98 ? 1.247 13.136 -1.433 1.00 84.00 98 ASP A O 1
ATOM 763 N N . GLU A 1 99 ? 2.773 14.783 -1.291 1.00 73.12 99 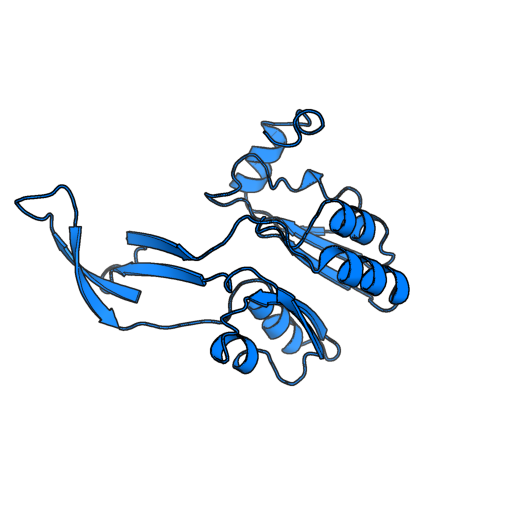GLU A N 1
ATOM 764 C CA . GLU A 1 99 ? 3.028 14.696 0.152 1.00 73.12 99 GLU A CA 1
ATOM 765 C C . GLU A 1 99 ? 2.187 15.709 0.948 1.00 73.12 99 GLU A C 1
ATOM 767 O O . GLU A 1 99 ? 2.340 15.848 2.165 1.00 73.12 99 GLU A O 1
ATOM 772 N N . SER A 1 100 ? 1.299 16.442 0.272 1.00 74.12 100 SER A N 1
ATOM 773 C CA . SER A 1 100 ? 0.367 17.359 0.911 1.00 74.12 100 SER A CA 1
ATOM 774 C C . SER A 1 100 ? -0.566 16.640 1.897 1.00 74.12 100 SER A C 1
ATOM 776 O O . SER A 1 100 ? -0.877 15.452 1.785 1.00 74.12 100 SER A O 1
ATOM 778 N N . LYS A 1 101 ? -0.997 17.372 2.932 1.00 68.94 101 LYS A N 1
ATOM 779 C CA . LYS A 1 101 ? -1.924 16.834 3.934 1.00 68.94 101 LYS A CA 1
ATOM 780 C C . LYS A 1 101 ? -3.259 16.494 3.280 1.00 68.94 101 LYS A C 1
ATOM 782 O O . LYS A 1 101 ? -3.842 17.339 2.607 1.00 68.94 101 LYS A O 1
ATOM 787 N N . MET A 1 102 ? -3.770 15.300 3.571 1.00 81.19 102 MET A N 1
ATOM 788 C CA . MET A 1 102 ? -5.086 14.884 3.097 1.00 81.19 102 MET A CA 1
ATOM 789 C C . MET A 1 102 ? -6.212 15.581 3.870 1.00 81.19 102 MET A C 1
ATOM 791 O O . MET A 1 102 ? -6.145 15.785 5.084 1.00 81.19 102 MET A O 1
ATOM 795 N N . ASP A 1 103 ? -7.266 15.941 3.148 1.00 82.19 103 ASP A N 1
ATOM 796 C CA . ASP A 1 103 ? -8.455 16.647 3.633 1.00 82.19 103 ASP A CA 1
ATOM 797 C C . ASP A 1 103 ? -9.502 15.711 4.272 1.00 82.19 103 ASP A C 1
ATOM 799 O O . ASP A 1 103 ? -10.432 16.174 4.936 1.00 82.19 103 ASP A O 1
ATOM 803 N N . CYS A 1 104 ? -9.325 14.391 4.164 1.00 87.56 104 CYS A N 1
ATOM 804 C CA . CYS A 1 104 ? -10.269 13.386 4.659 1.00 87.56 104 CYS A CA 1
ATOM 805 C C . CYS A 1 104 ? -10.099 12.991 6.141 1.00 87.56 104 CYS A C 1
ATOM 807 O O . CYS A 1 104 ? -10.934 12.252 6.668 1.00 87.56 104 CYS A O 1
ATOM 809 N N . ASN A 1 105 ? -9.070 13.487 6.846 1.00 87.81 105 ASN A N 1
ATOM 810 C CA . ASN A 1 105 ? -8.727 13.045 8.211 1.00 87.81 105 ASN A CA 1
ATOM 811 C C . ASN A 1 105 ? -9.907 13.119 9.186 1.00 87.81 105 ASN A C 1
ATOM 813 O O . ASN A 1 105 ? -10.182 12.162 9.905 1.00 87.81 105 ASN A O 1
ATOM 817 N N . LYS A 1 106 ? -10.638 14.242 9.193 1.00 89.44 106 LYS A N 1
ATOM 818 C CA . LYS A 1 106 ? -11.775 14.431 10.105 1.00 89.44 106 LYS A CA 1
ATOM 819 C C . LYS A 1 106 ? -12.865 13.384 9.869 1.00 89.44 106 LYS A C 1
ATOM 821 O O . LYS A 1 106 ? -13.335 12.774 10.822 1.00 89.44 106 LYS A O 1
ATOM 826 N N . VAL A 1 107 ? -13.231 13.168 8.606 1.00 90.19 107 VAL A N 1
ATOM 827 C CA . VAL A 1 107 ? -14.283 12.216 8.228 1.00 90.19 107 VAL A CA 1
ATOM 828 C C . VAL A 1 107 ? -13.874 10.793 8.600 1.00 90.19 107 VAL A C 1
ATOM 830 O O . VAL A 1 107 ? -14.684 10.048 9.146 1.00 90.19 107 VAL A O 1
ATOM 833 N N . MET A 1 108 ? -12.608 10.434 8.381 1.00 90.94 108 MET A N 1
ATOM 834 C CA . MET A 1 108 ? -12.088 9.121 8.751 1.00 90.94 108 MET A CA 1
ATOM 835 C C . MET A 1 108 ? -12.082 8.911 10.272 1.00 90.94 108 MET A C 1
ATOM 837 O O . MET A 1 108 ? -12.548 7.876 10.743 1.00 90.94 108 MET A O 1
ATOM 841 N N . CYS A 1 109 ? -11.643 9.901 11.056 1.00 91.44 109 CYS A N 1
ATOM 842 C CA . CYS A 1 109 ? -11.703 9.832 12.519 1.00 91.44 109 CYS A CA 1
ATOM 843 C C . CYS A 1 109 ? -13.141 9.700 13.039 1.00 91.44 109 CYS A C 1
ATOM 845 O O . CYS A 1 109 ? -13.401 8.897 13.934 1.00 91.44 109 CYS A O 1
ATOM 847 N N . ASP A 1 110 ? -14.080 10.473 12.489 1.00 91.94 110 ASP A N 1
ATOM 848 C CA . ASP A 1 110 ? -15.491 10.416 12.880 1.00 91.94 110 ASP A CA 1
ATOM 849 C C . ASP A 1 110 ? -16.103 9.048 12.534 1.00 91.94 110 ASP A C 1
ATOM 851 O O . ASP A 1 110 ? -16.830 8.470 13.345 1.00 91.94 110 ASP A O 1
ATOM 855 N N . TYR A 1 111 ? -15.747 8.481 11.378 1.00 90.38 111 TYR A N 1
ATOM 856 C CA . TYR A 1 111 ? -16.170 7.141 10.980 1.00 90.38 111 TYR A CA 1
ATOM 857 C C . TYR A 1 111 ? -15.633 6.053 11.917 1.00 90.38 111 TYR A C 1
ATOM 859 O O . TYR A 1 111 ? -16.407 5.209 12.374 1.00 90.38 111 TYR A O 1
ATOM 867 N N . LEU A 1 112 ? -14.333 6.079 12.230 1.00 91.12 112 LEU A N 1
ATOM 868 C CA . LEU A 1 112 ? -13.713 5.118 13.146 1.00 91.12 112 LEU A CA 1
ATOM 869 C C . LEU A 1 112 ? -14.370 5.170 14.529 1.00 91.12 112 LEU A C 1
ATOM 871 O O . LEU A 1 112 ? -14.659 4.125 15.101 1.00 91.12 112 LEU A O 1
ATOM 875 N N . LYS A 1 113 ? -14.672 6.374 15.034 1.00 90.31 113 LYS A N 1
ATOM 876 C CA . LYS A 1 113 ? -15.367 6.575 16.316 1.00 90.31 113 LYS A CA 1
ATOM 877 C C . LYS A 1 113 ? -16.802 6.055 16.300 1.00 90.31 113 LYS A C 1
ATOM 879 O O . LYS A 1 113 ? -17.220 5.401 17.249 1.00 90.31 113 LYS A O 1
ATOM 884 N N . LEU A 1 114 ? -17.558 6.336 15.239 1.00 91.44 114 LEU A N 1
ATOM 885 C CA . LEU A 1 114 ? -18.956 5.911 15.130 1.00 91.44 114 LEU A CA 1
ATOM 886 C C . LEU A 1 114 ? -19.095 4.386 15.010 1.00 91.44 114 LEU A C 1
ATOM 888 O O . LEU A 1 114 ? -20.093 3.826 15.451 1.00 91.44 114 LEU A O 1
ATOM 892 N N . ASN A 1 115 ? -18.096 3.726 14.424 1.00 89.38 115 ASN A N 1
ATOM 893 C CA . ASN A 1 115 ? -18.090 2.285 14.180 1.00 89.38 115 ASN A CA 1
ATOM 894 C C . ASN A 1 115 ? -17.191 1.519 15.162 1.00 89.38 115 ASN A C 1
ATOM 896 O O . ASN A 1 115 ? -16.763 0.401 14.863 1.00 89.38 115 ASN A O 1
ATOM 900 N N . GLN A 1 116 ? -16.900 2.094 16.334 1.00 81.81 116 GLN A N 1
ATOM 901 C CA . GLN A 1 116 ? -16.199 1.370 17.394 1.00 81.81 116 GLN A CA 1
ATOM 902 C C . GLN A 1 116 ? -16.981 0.102 17.762 1.00 81.81 116 GLN A C 1
ATOM 904 O O . GLN A 1 116 ? -18.191 0.144 17.977 1.00 81.81 116 GLN A O 1
ATOM 909 N N . GLY A 1 117 ? -16.288 -1.039 17.784 1.00 86.31 117 GLY A N 1
ATOM 910 C CA . GLY A 1 117 ? -16.881 -2.351 18.063 1.00 86.31 117 GLY A CA 1
ATOM 911 C C . GLY A 1 117 ? -17.589 -3.033 16.886 1.00 86.31 117 GLY A C 1
ATOM 912 O O . GLY A 1 117 ? -18.102 -4.131 17.071 1.00 86.31 117 GLY A O 1
ATOM 913 N N . ARG A 1 118 ? -17.617 -2.434 15.684 1.00 90.50 118 ARG A N 1
ATOM 914 C CA . ARG A 1 118 ? -18.160 -3.091 14.478 1.00 90.50 118 ARG 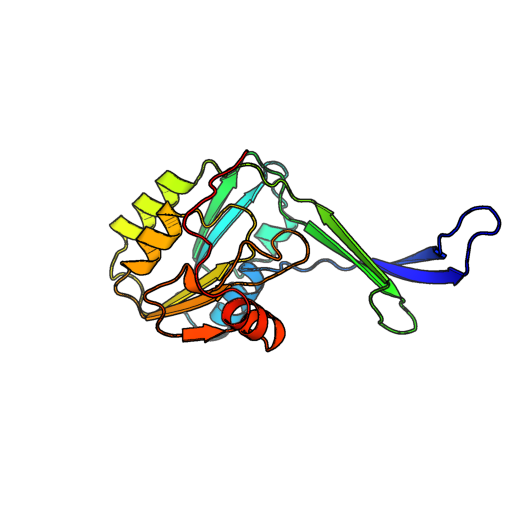A CA 1
ATOM 915 C C . ARG A 1 118 ? -17.220 -4.158 13.904 1.00 90.50 118 ARG A C 1
ATOM 917 O O . ARG A 1 118 ? -17.673 -5.033 13.178 1.00 90.50 118 ARG A O 1
ATOM 924 N N . TYR A 1 119 ? -15.928 -4.056 14.195 1.00 92.75 119 TYR A N 1
ATOM 925 C CA . TYR A 1 119 ? -14.892 -4.873 13.574 1.00 92.75 119 TYR A CA 1
ATOM 926 C C . TYR A 1 119 ? -14.280 -5.826 14.592 1.00 92.75 119 TYR A C 1
ATOM 928 O O . TYR A 1 119 ? -13.919 -5.397 15.688 1.00 92.75 119 TYR A O 1
ATOM 936 N N . ASP A 1 120 ? -14.099 -7.083 14.199 1.00 94.56 120 ASP A N 1
ATOM 937 C CA . ASP A 1 120 ? -13.309 -8.041 14.974 1.00 94.56 120 ASP A CA 1
ATOM 938 C C . ASP A 1 120 ? -11.804 -7.769 14.811 1.00 94.56 120 ASP A C 1
ATOM 940 O O . ASP A 1 120 ? -11.036 -7.856 15.770 1.00 94.56 120 ASP A O 1
ATOM 944 N N . ILE A 1 121 ? -11.386 -7.400 13.592 1.00 95.69 121 ILE A N 1
ATOM 945 C CA . ILE A 1 121 ? -9.989 -7.159 13.208 1.00 95.69 121 ILE A CA 1
ATOM 946 C C . ILE A 1 121 ? -9.896 -5.878 12.376 1.00 95.69 121 ILE A C 1
ATOM 948 O O . ILE A 1 121 ? -10.707 -5.646 11.477 1.00 95.69 121 ILE A O 1
ATOM 952 N N . VAL A 1 122 ? -8.867 -5.073 12.633 1.00 96.00 122 VAL A N 1
ATOM 953 C CA . VAL A 1 122 ? -8.512 -3.895 11.834 1.00 96.00 122 VAL A CA 1
ATOM 954 C C . VAL A 1 122 ? -7.094 -4.061 11.306 1.00 96.00 122 VAL A C 1
ATOM 956 O O . VAL A 1 122 ? -6.150 -4.189 12.079 1.00 96.00 122 VAL A O 1
ATOM 959 N N . ILE A 1 123 ? -6.939 -4.062 9.979 1.00 96.88 123 ILE A N 1
ATOM 960 C CA . ILE A 1 123 ? -5.637 -4.191 9.311 1.00 96.88 123 ILE A CA 1
ATOM 961 C C . ILE A 1 123 ? -5.246 -2.846 8.705 1.00 96.88 123 ILE A C 1
ATOM 963 O O . ILE A 1 123 ? -5.893 -2.348 7.785 1.00 96.88 123 ILE A O 1
ATOM 967 N N . VAL A 1 124 ? -4.154 -2.278 9.203 1.00 96.12 124 VAL A N 1
ATOM 968 C CA . VAL A 1 124 ? -3.604 -0.999 8.764 1.00 96.12 124 VAL A CA 1
ATOM 969 C C . VAL A 1 124 ? -2.421 -1.250 7.834 1.00 96.12 124 VAL A C 1
ATOM 971 O O . VAL A 1 124 ? -1.412 -1.833 8.232 1.00 96.12 124 VAL A O 1
ATOM 974 N N . ASN A 1 125 ? -2.526 -0.788 6.587 1.00 95.06 125 ASN A N 1
ATOM 975 C CA . ASN A 1 125 ? -1.397 -0.710 5.662 1.00 95.06 125 ASN A CA 1
ATOM 976 C C . ASN A 1 125 ? -0.917 0.741 5.565 1.00 95.06 125 ASN A C 1
ATOM 978 O O . ASN A 1 125 ? -1.456 1.531 4.788 1.00 95.06 125 ASN A O 1
ATOM 982 N N . ASP A 1 126 ? 0.097 1.083 6.354 1.00 92.69 126 ASP A N 1
ATOM 983 C CA . ASP A 1 126 ? 0.651 2.427 6.412 1.00 92.69 126 ASP A CA 1
ATOM 984 C C . ASP A 1 126 ? 1.885 2.569 5.521 1.00 92.69 126 ASP A C 1
ATOM 986 O O . ASP A 1 126 ? 2.985 2.135 5.853 1.00 92.69 126 ASP A O 1
ATOM 990 N N . PHE A 1 127 ? 1.702 3.227 4.380 1.00 89.44 127 PHE A N 1
ATOM 991 C CA . PHE A 1 127 ? 2.780 3.507 3.432 1.00 89.44 127 PHE A CA 1
ATOM 992 C C . PHE A 1 127 ? 3.455 4.872 3.656 1.00 89.44 127 PHE A C 1
ATOM 994 O O . PHE A 1 127 ? 4.355 5.237 2.898 1.00 89.44 127 PHE A O 1
ATOM 1001 N N . GLY A 1 128 ? 3.036 5.642 4.667 1.00 86.94 128 GLY A N 1
ATOM 1002 C CA . GLY A 1 128 ? 3.544 6.982 4.963 1.00 86.94 128 GLY A CA 1
ATOM 1003 C C . GLY A 1 128 ? 3.326 7.967 3.817 1.00 86.94 128 GLY A C 1
ATOM 1004 O O . GLY A 1 128 ? 4.252 8.655 3.401 1.00 86.94 128 GLY A O 1
ATOM 1005 N N . HIS A 1 129 ? 2.111 7.979 3.265 1.00 86.06 129 HIS A N 1
ATOM 1006 C CA . HIS A 1 129 ? 1.694 8.835 2.143 1.00 86.06 129 HIS A CA 1
ATOM 1007 C C . HIS A 1 129 ? 0.630 9.870 2.554 1.00 86.06 129 HIS A C 1
ATOM 1009 O O . HIS A 1 129 ? -0.116 10.364 1.720 1.00 86.06 129 HIS A O 1
ATOM 1015 N N . GLY A 1 130 ? 0.518 10.169 3.854 1.00 85.19 130 GLY A N 1
ATOM 1016 C CA . GLY A 1 130 ? -0.305 11.271 4.370 1.00 85.19 130 GLY A CA 1
ATOM 1017 C C . GLY A 1 130 ? -1.746 10.929 4.768 1.00 85.19 130 GLY A C 1
ATOM 1018 O O . GLY A 1 130 ? -2.344 11.709 5.504 1.00 85.19 130 GLY A O 1
ATOM 1019 N N . LEU A 1 131 ? -2.285 9.770 4.362 1.00 88.88 131 LEU A N 1
ATOM 1020 C CA . LEU A 1 131 ? -3.647 9.350 4.736 1.00 88.88 131 LEU A CA 1
ATOM 1021 C C . LEU A 1 131 ? -3.786 9.072 6.243 1.00 88.88 131 LEU A C 1
ATOM 1023 O O . LEU A 1 131 ? -4.759 9.474 6.873 1.00 88.88 131 LEU A O 1
ATOM 1027 N N . LEU A 1 132 ? -2.808 8.380 6.828 1.00 91.06 132 LEU A N 1
ATOM 1028 C CA . LEU A 1 132 ? -2.803 8.024 8.246 1.00 91.06 132 LEU A CA 1
ATOM 1029 C C . LEU A 1 132 ? -2.114 9.133 9.042 1.00 91.06 132 LEU A C 1
ATOM 1031 O O . LEU A 1 132 ? -0.935 9.050 9.387 1.00 91.06 132 LEU A O 1
ATOM 1035 N N . SER A 1 133 ? -2.853 10.220 9.274 1.00 89.69 133 SER A N 1
ATOM 1036 C CA . SER A 1 133 ? -2.387 11.319 10.117 1.00 89.69 133 SER A CA 1
ATOM 1037 C C . SER A 1 133 ? -2.272 10.893 11.581 1.00 89.69 133 SER A C 1
ATOM 1039 O O . SER A 1 133 ? -2.810 9.864 11.992 1.00 89.69 133 SER A O 1
ATOM 1041 N N . LYS A 1 134 ? -1.612 11.719 12.401 1.00 88.88 134 LYS A N 1
ATOM 1042 C CA . LYS A 1 134 ? -1.501 11.475 13.845 1.00 88.88 134 LYS A CA 1
ATOM 1043 C C . LYS A 1 134 ? -2.875 11.266 14.489 1.00 88.88 134 LYS A C 1
ATOM 1045 O O . LYS A 1 134 ? -3.050 10.327 15.244 1.00 88.88 134 LYS A O 1
ATOM 1050 N N . GLU A 1 135 ? -3.860 12.089 14.143 1.00 91.31 135 GLU A N 1
ATOM 1051 C CA . GLU A 1 135 ? -5.216 12.016 14.699 1.00 91.31 135 GLU A CA 1
ATOM 1052 C C . GLU A 1 135 ? -5.936 10.709 14.334 1.00 91.31 135 GLU A C 1
ATOM 1054 O O . GLU A 1 135 ? -6.747 10.192 15.108 1.00 91.31 135 GLU A O 1
ATOM 1059 N N . VAL A 1 136 ? -5.644 10.177 13.146 1.00 92.69 136 VAL A N 1
ATOM 1060 C CA . VAL A 1 136 ? -6.185 8.902 12.670 1.00 92.69 136 VAL A CA 1
ATOM 1061 C C . VAL A 1 136 ? -5.512 7.755 13.410 1.00 92.69 136 VAL A C 1
ATOM 1063 O O . VAL A 1 136 ? -6.207 6.880 13.916 1.00 92.69 136 VAL A O 1
ATOM 1066 N N . ILE A 1 137 ? -4.183 7.791 13.531 1.00 92.75 137 ILE A N 1
ATOM 1067 C CA . ILE A 1 137 ? -3.407 6.812 14.301 1.00 92.75 137 ILE A CA 1
ATOM 1068 C C . ILE A 1 137 ? -3.853 6.812 15.767 1.00 92.75 137 ILE A C 1
ATOM 1070 O O . ILE A 1 137 ? -4.123 5.751 16.312 1.00 92.75 137 ILE A O 1
ATOM 1074 N N . ASP A 1 138 ? -4.047 7.979 16.383 1.00 91.75 138 ASP A N 1
ATOM 1075 C CA . ASP A 1 138 ? -4.565 8.092 17.749 1.00 91.75 138 ASP A CA 1
ATOM 1076 C C . ASP A 1 138 ? -5.976 7.479 17.860 1.00 91.75 138 ASP A C 1
ATOM 1078 O O . ASP A 1 138 ? -6.309 6.847 18.861 1.00 91.75 138 ASP A O 1
ATOM 1082 N N . SER A 1 139 ? -6.816 7.615 16.828 1.00 92.31 139 SER A N 1
ATOM 1083 C CA . SER A 1 139 ? -8.139 6.972 16.794 1.00 92.31 139 SER A CA 1
ATOM 1084 C C . SER A 1 139 ? -8.039 5.449 16.648 1.00 92.31 139 SER A C 1
ATOM 1086 O O . SER A 1 139 ? -8.811 4.734 17.284 1.00 92.31 139 SER A O 1
ATOM 1088 N N . LEU A 1 140 ? -7.084 4.956 15.853 1.00 93.50 140 LEU A N 1
ATOM 1089 C CA . LEU A 1 140 ? -6.788 3.530 15.696 1.00 93.50 140 LEU A CA 1
ATOM 1090 C C . LEU A 1 140 ? -6.219 2.932 16.983 1.00 93.50 140 LEU A C 1
ATOM 1092 O O . LEU A 1 140 ? -6.658 1.866 17.385 1.00 93.50 140 LEU A O 1
ATOM 1096 N N . ASN A 1 141 ? -5.340 3.645 17.688 1.00 91.38 141 ASN A N 1
ATOM 1097 C CA . ASN A 1 141 ? -4.780 3.184 18.958 1.00 91.38 141 ASN A CA 1
ATOM 1098 C C . ASN A 1 141 ? -5.860 2.992 20.047 1.00 91.38 141 ASN A C 1
ATOM 1100 O O . ASN A 1 141 ? -5.667 2.246 21.005 1.00 91.38 141 ASN A O 1
ATOM 1104 N N . ASN A 1 142 ? -7.008 3.660 19.915 1.00 89.56 142 ASN A N 1
ATOM 1105 C CA . ASN A 1 142 ? -8.142 3.525 20.831 1.00 89.56 142 ASN A CA 1
ATOM 1106 C C . ASN A 1 142 ? -9.242 2.587 20.300 1.00 89.56 142 ASN A C 1
ATOM 1108 O O . ASN A 1 142 ? -10.344 2.566 20.855 1.00 89.56 142 ASN A O 1
ATOM 1112 N N . ILE A 1 143 ? -8.996 1.854 19.210 1.00 90.69 143 ILE A N 1
ATOM 1113 C CA . ILE A 1 143 ? -9.979 0.922 18.665 1.00 90.69 143 ILE A CA 1
ATOM 1114 C C . ILE A 1 143 ? -10.078 -0.320 19.552 1.00 90.69 143 ILE A C 1
ATOM 1116 O O . ILE A 1 143 ? -9.090 -0.795 20.096 1.00 90.69 143 ILE A O 1
ATOM 1120 N N . SER A 1 144 ? -11.287 -0.853 19.710 1.00 91.25 144 SER A N 1
ATOM 1121 C CA . SER A 1 144 ? -11.522 -2.053 20.523 1.00 91.25 144 SER A CA 1
ATOM 1122 C C . SER A 1 144 ? -11.250 -3.368 19.782 1.00 91.25 144 SER A C 1
ATOM 1124 O O . SER A 1 144 ? -11.376 -4.433 20.377 1.00 91.25 144 SER A O 1
ATOM 1126 N N . ALA A 1 145 ? -10.997 -3.294 18.475 1.00 93.06 145 ALA A N 1
ATOM 1127 C CA . ALA A 1 145 ? -10.770 -4.439 17.600 1.00 93.06 145 ALA A CA 1
ATOM 1128 C C . ALA A 1 145 ? -9.312 -4.908 17.671 1.00 93.06 145 ALA A C 1
ATOM 1130 O O . ALA A 1 145 ? -8.442 -4.117 18.024 1.00 93.06 145 ALA A O 1
ATOM 1131 N N . PHE A 1 146 ? -9.043 -6.147 17.246 1.00 95.69 146 PHE A N 1
ATOM 1132 C CA . PHE A 1 146 ? -7.673 -6.649 17.128 1.00 95.69 146 PHE A CA 1
ATOM 1133 C C . PHE A 1 146 ? -6.913 -5.862 16.047 1.00 95.69 146 PHE A C 1
ATOM 1135 O O . PHE A 1 146 ? -7.266 -5.927 14.862 1.00 95.69 146 PHE A O 1
ATOM 1142 N N . LEU A 1 147 ? -5.897 -5.097 16.442 1.00 95.50 147 LEU A N 1
ATOM 1143 C CA . LEU A 1 147 ? -5.204 -4.144 15.580 1.00 95.50 147 LEU A CA 1
ATOM 1144 C C . LEU A 1 147 ? -3.927 -4.751 14.984 1.00 95.50 147 LEU A C 1
ATOM 1146 O O . LEU A 1 147 ? -2.924 -4.963 15.663 1.00 95.50 147 LEU A O 1
ATOM 1150 N N . CYS A 1 148 ? -3.947 -4.974 13.672 1.00 96.25 148 CYS A N 1
ATOM 1151 C CA . CYS A 1 148 ? -2.810 -5.430 12.879 1.00 96.25 148 CYS A CA 1
ATOM 1152 C C . CYS A 1 148 ? -2.204 -4.258 12.105 1.00 96.25 148 CYS A C 1
ATOM 1154 O O . CYS A 1 148 ? -2.896 -3.632 11.301 1.00 96.25 148 CYS A O 1
ATOM 1156 N N . VAL A 1 149 ? -0.904 -4.008 12.243 1.00 94.62 149 VAL A N 1
ATOM 1157 C CA . VAL A 1 149 ? -0.229 -2.898 11.559 1.00 94.62 149 VAL A CA 1
ATOM 1158 C C . VAL A 1 149 ? 0.927 -3.389 10.695 1.00 94.62 149 VAL A C 1
ATOM 1160 O O . VAL A 1 149 ? 1.832 -4.102 11.132 1.00 94.62 149 VAL A O 1
ATOM 1163 N N . ASN A 1 150 ? 0.914 -2.951 9.440 1.00 93.31 150 ASN A N 1
ATOM 1164 C CA . ASN A 1 150 ? 2.028 -3.030 8.507 1.00 93.31 150 ASN A CA 1
ATOM 1165 C C . ASN A 1 150 ? 2.433 -1.595 8.142 1.00 93.31 150 ASN A C 1
ATOM 1167 O O . ASN A 1 150 ? 1.801 -0.980 7.279 1.00 93.31 150 ASN A O 1
ATOM 1171 N N . SER A 1 151 ? 3.442 -1.056 8.838 1.00 88.25 151 SER A N 1
ATOM 1172 C CA . SER A 1 151 ? 3.982 0.287 8.612 1.00 88.25 151 SER A CA 1
ATOM 1173 C C . SER A 1 151 ? 5.254 0.195 7.784 1.00 88.25 151 SER A C 1
ATOM 1175 O O . SER A 1 151 ? 6.344 -0.090 8.278 1.00 88.25 151 SER A O 1
ATOM 1177 N N . GLN A 1 152 ? 5.123 0.460 6.492 1.00 83.56 152 GLN A N 1
ATOM 1178 C CA . GLN A 1 152 ? 6.226 0.320 5.564 1.00 83.56 152 GLN A CA 1
ATOM 1179 C C . GLN A 1 152 ? 7.155 1.536 5.615 1.00 83.56 152 GLN A C 1
ATOM 1181 O O . GLN A 1 152 ? 6.730 2.686 5.444 1.00 83.56 152 GLN A O 1
ATOM 1186 N N . THR A 1 153 ? 8.457 1.262 5.713 1.00 80.00 153 THR A N 1
ATOM 1187 C CA . THR A 1 153 ? 9.482 2.261 5.396 1.00 80.00 153 THR A CA 1
ATOM 1188 C C . THR A 1 153 ? 9.872 2.160 3.920 1.00 80.00 153 THR A C 1
ATOM 1190 O O . THR A 1 153 ? 10.159 1.090 3.384 1.00 80.00 153 THR A O 1
ATOM 1193 N N . ASN A 1 154 ? 9.877 3.291 3.227 1.00 78.44 154 ASN A N 1
ATOM 1194 C CA . ASN A 1 154 ? 10.243 3.431 1.827 1.00 78.44 154 ASN A CA 1
ATOM 1195 C C . ASN A 1 154 ? 11.161 4.646 1.623 1.00 78.44 154 ASN A C 1
ATOM 1197 O O . ASN A 1 154 ? 11.476 5.376 2.555 1.00 78.44 154 ASN A O 1
ATOM 1201 N N . SER A 1 155 ? 11.613 4.862 0.387 1.00 74.88 155 SER A N 1
ATOM 1202 C CA . SER A 1 155 ? 12.586 5.913 0.066 1.00 74.88 155 SER A CA 1
ATOM 1203 C C . SER A 1 155 ? 12.126 7.335 0.401 1.00 74.88 155 SER A C 1
ATOM 1205 O O . SER A 1 155 ? 12.981 8.195 0.571 1.00 74.88 155 SER A O 1
ATOM 1207 N N . LEU A 1 156 ? 10.814 7.592 0.451 1.00 68.75 156 LEU A N 1
ATOM 1208 C CA . LEU A 1 156 ? 10.257 8.920 0.737 1.00 68.75 156 LEU A CA 1
ATOM 1209 C C . LEU A 1 156 ? 10.124 9.182 2.237 1.00 68.75 156 LEU A C 1
ATOM 1211 O O . LEU A 1 156 ? 10.268 10.313 2.675 1.00 68.75 156 LEU A O 1
ATOM 1215 N N . ASN A 1 157 ? 9.871 8.140 3.026 1.00 68.94 157 ASN A N 1
ATOM 1216 C CA . ASN A 1 157 ? 9.548 8.273 4.446 1.00 68.94 157 ASN A CA 1
ATOM 1217 C C . ASN A 1 157 ? 10.600 7.631 5.373 1.00 68.94 157 ASN A C 1
ATOM 1219 O O . ASN A 1 157 ? 10.357 7.459 6.572 1.00 68.94 157 ASN A O 1
ATOM 1223 N N . MET A 1 158 ? 11.762 7.271 4.816 1.00 73.12 158 MET A N 1
ATOM 1224 C CA . MET A 1 158 ? 12.899 6.738 5.558 1.00 73.12 158 MET A CA 1
ATOM 1225 C C . MET A 1 158 ? 13.315 7.748 6.625 1.00 73.12 158 MET A C 1
ATOM 1227 O O . MET A 1 158 ? 13.799 8.829 6.303 1.00 73.12 158 MET A O 1
ATOM 1231 N N . GLY A 1 159 ? 13.105 7.389 7.890 1.00 67.88 159 GLY A N 1
ATOM 1232 C CA . GLY A 1 159 ? 13.364 8.284 9.013 1.00 67.88 159 GLY A CA 1
ATOM 1233 C C . GLY A 1 159 ? 12.126 8.876 9.693 1.00 67.88 159 GLY A C 1
ATOM 1234 O O . GLY A 1 159 ? 12.294 9.566 10.694 1.00 67.88 159 GLY A O 1
ATOM 1235 N N . PHE A 1 160 ? 10.910 8.641 9.177 1.00 69.44 160 PHE A N 1
ATOM 1236 C CA . PHE A 1 160 ? 9.693 9.331 9.642 1.00 69.44 160 PHE A CA 1
ATOM 1237 C C . PHE A 1 160 ? 8.457 8.426 9.819 1.00 69.44 160 PHE A C 1
ATOM 1239 O O . PHE A 1 160 ? 7.574 8.766 10.603 1.00 69.44 160 PHE A O 1
ATOM 1246 N N . ASN A 1 161 ? 8.373 7.280 9.127 1.00 76.19 161 ASN A N 1
ATOM 1247 C CA . ASN A 1 161 ? 7.209 6.372 9.164 1.00 76.19 161 ASN A CA 1
ATOM 1248 C C . ASN A 1 161 ? 7.462 5.106 9.996 1.00 76.19 161 ASN A C 1
ATOM 1250 O O . ASN A 1 161 ? 7.285 3.981 9.524 1.00 76.19 161 ASN A O 1
ATOM 1254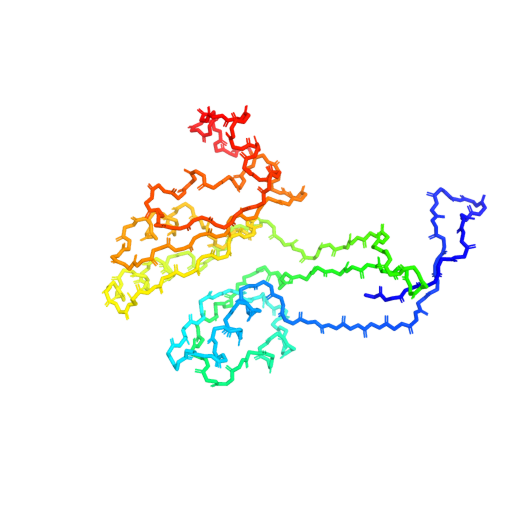 N N . TYR A 1 162 ? 7.931 5.295 11.227 1.00 79.56 162 TYR A N 1
ATOM 1255 C CA . TYR A 1 162 ? 8.243 4.186 12.123 1.00 79.56 162 TYR A CA 1
ATOM 1256 C C . TYR A 1 162 ? 6.982 3.514 12.674 1.00 79.56 162 TYR A C 1
ATOM 1258 O O . TYR A 1 162 ? 5.912 4.127 12.772 1.00 79.56 162 TYR A O 1
ATOM 1266 N N . MET A 1 163 ? 7.132 2.235 13.024 1.00 79.56 163 MET A N 1
ATOM 1267 C CA . MET A 1 163 ? 6.058 1.399 13.569 1.00 79.56 163 MET A CA 1
ATOM 1268 C C . MET A 1 163 ? 5.652 1.797 14.995 1.00 79.56 163 MET A C 1
ATOM 1270 O O . MET A 1 163 ? 4.516 1.569 15.377 1.00 79.56 163 MET A O 1
ATOM 1274 N N . ASP A 1 164 ? 6.531 2.456 15.755 1.00 80.00 164 ASP A N 1
ATOM 1275 C CA . ASP A 1 164 ? 6.307 2.860 17.153 1.00 80.00 164 ASP A CA 1
ATOM 1276 C C . ASP A 1 164 ? 5.299 4.013 17.329 1.00 80.00 164 ASP A C 1
ATOM 1278 O O . ASP A 1 164 ? 5.028 4.436 18.451 1.00 80.00 164 ASP A O 1
ATOM 1282 N N . ARG A 1 165 ? 4.718 4.509 16.228 1.00 85.44 165 ARG A N 1
ATOM 1283 C CA . ARG A 1 165 ? 3.555 5.413 16.237 1.00 85.44 165 ARG A CA 1
ATOM 1284 C C . ARG A 1 165 ? 2.256 4.696 16.625 1.00 85.44 165 ARG A C 1
ATOM 1286 O O . ARG A 1 165 ? 1.305 5.353 17.047 1.00 85.44 165 ARG A O 1
ATOM 1293 N N . TYR A 1 166 ? 2.218 3.378 16.463 1.00 88.44 166 TYR A N 1
ATOM 1294 C CA . TYR A 1 166 ? 1.115 2.527 16.886 1.00 88.44 166 TYR A CA 1
ATOM 1295 C C . TYR A 1 166 ? 1.490 1.965 18.259 1.00 88.44 166 TYR A C 1
ATOM 1297 O O . TYR A 1 166 ? 2.444 1.209 18.378 1.00 88.44 166 TYR A O 1
ATOM 1305 N N . GLU A 1 167 ? 0.831 2.441 19.318 1.00 83.12 167 GLU A N 1
ATOM 1306 C CA . GLU A 1 167 ? 1.212 2.107 20.704 1.00 83.12 167 GLU A CA 1
ATOM 1307 C C . GLU A 1 167 ? 0.451 0.892 21.254 1.00 83.12 167 GLU A C 1
ATOM 1309 O O . GLU A 1 167 ? 0.850 0.315 22.265 1.00 83.12 167 GLU A O 1
ATOM 1314 N N . SER A 1 168 ? -0.656 0.532 20.610 1.00 78.69 168 SER A N 1
ATOM 1315 C CA . SER A 1 168 ? -1.608 -0.490 21.052 1.00 78.69 168 SER A CA 1
ATOM 1316 C C . SER A 1 168 ? -1.936 -1.491 19.946 1.00 78.69 168 SER A C 1
ATOM 1318 O O . SER A 1 168 ? -3.050 -2.003 19.870 1.00 78.69 168 SER A O 1
ATOM 1320 N N . ASP A 1 169 ? -0.977 -1.762 19.064 1.00 83.38 169 ASP A N 1
ATOM 1321 C CA . ASP A 1 169 ? -1.103 -2.866 18.123 1.00 83.38 169 ASP A CA 1
ATOM 1322 C C . ASP A 1 169 ? -1.083 -4.226 18.843 1.00 83.38 169 ASP A C 1
ATOM 1324 O O . ASP A 1 169 ? -0.379 -4.438 19.832 1.00 83.38 169 ASP A O 1
ATOM 1328 N N . ASP A 1 170 ? -1.865 -5.164 18.316 1.00 92.44 170 ASP A N 1
ATOM 1329 C CA . ASP A 1 170 ? -1.841 -6.564 18.736 1.00 92.44 170 ASP A CA 1
ATOM 1330 C C . ASP A 1 170 ? -0.922 -7.405 17.832 1.00 92.44 170 ASP A C 1
ATOM 1332 O O . ASP A 1 170 ? -0.470 -8.492 18.209 1.00 92.44 170 ASP A O 1
ATOM 1336 N N . TYR A 1 171 ? -0.651 -6.921 16.612 1.00 93.62 171 TYR A N 1
ATOM 1337 C CA . TYR A 1 171 ? 0.199 -7.591 15.634 1.00 93.62 171 TYR A CA 1
ATOM 1338 C C . TYR A 1 171 ? 0.938 -6.614 14.710 1.00 93.62 171 TYR A C 1
ATOM 1340 O O . TYR A 1 171 ? 0.328 -5.765 14.059 1.00 93.62 171 TYR A O 1
ATOM 1348 N N . LEU A 1 172 ? 2.250 -6.824 14.550 1.00 90.50 172 LEU A N 1
ATOM 1349 C CA . LEU A 1 172 ? 3.123 -6.029 13.679 1.00 90.50 172 LEU A CA 1
ATOM 1350 C C . LEU A 1 172 ? 3.723 -6.885 12.565 1.00 90.50 172 LEU A C 1
ATOM 1352 O O . LEU A 1 172 ? 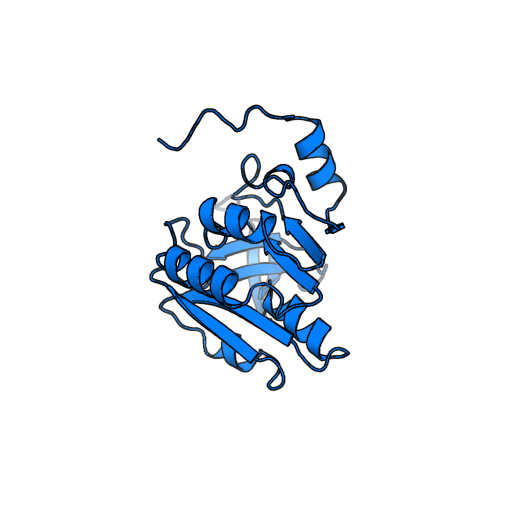4.437 -7.855 12.821 1.00 90.50 172 LEU A O 1
ATOM 1356 N N . CYS A 1 173 ? 3.514 -6.473 11.315 1.00 89.81 173 CYS A N 1
ATOM 1357 C CA . CYS A 1 173 ? 4.096 -7.109 10.134 1.00 89.81 173 CYS A CA 1
ATOM 1358 C C . CYS A 1 173 ? 5.166 -6.211 9.511 1.00 89.81 173 CYS A C 1
ATOM 1360 O O . CYS A 1 173 ? 4.834 -5.282 8.779 1.00 89.81 173 CYS A O 1
ATOM 1362 N N . HIS A 1 174 ? 6.439 -6.515 9.772 1.00 86.06 174 HIS A N 1
ATOM 1363 C CA . HIS A 1 174 ? 7.578 -5.747 9.263 1.00 86.06 174 HIS A CA 1
ATOM 1364 C C . HIS A 1 174 ? 8.722 -6.668 8.846 1.00 86.06 174 HIS A C 1
ATOM 1366 O O . HIS A 1 174 ? 8.870 -7.783 9.355 1.00 86.06 174 HIS A O 1
ATOM 1372 N N . ASN A 1 175 ? 9.553 -6.193 7.924 1.00 87.19 175 ASN A N 1
ATOM 1373 C CA . ASN A 1 175 ? 10.784 -6.875 7.546 1.00 87.19 175 ASN A CA 1
ATOM 1374 C C . ASN A 1 175 ? 11.956 -6.516 8.483 1.00 87.19 175 ASN A C 1
ATOM 1376 O O . ASN A 1 175 ? 11.873 -5.630 9.332 1.00 87.19 175 ASN A O 1
ATOM 1380 N N . GLU A 1 176 ? 13.077 -7.220 8.310 1.00 89.94 176 GLU A N 1
ATOM 1381 C CA . GLU A 1 176 ? 14.297 -7.030 9.106 1.00 89.94 176 GLU A CA 1
ATOM 1382 C C . GLU A 1 176 ? 14.795 -5.578 9.093 1.00 89.94 176 GLU A C 1
ATOM 1384 O O . GLU A 1 176 ? 15.166 -5.039 10.133 1.00 89.94 176 GLU A O 1
ATOM 1389 N N . PHE A 1 177 ? 14.771 -4.934 7.925 1.00 85.62 177 PHE A N 1
ATOM 1390 C CA . PHE A 1 177 ? 15.263 -3.572 7.757 1.00 85.62 177 PHE A CA 1
ATOM 1391 C C . PHE A 1 177 ? 14.391 -2.559 8.508 1.00 85.62 177 PHE A C 1
ATOM 1393 O O . PHE A 1 177 ? 14.917 -1.706 9.218 1.00 85.62 177 PHE A O 1
ATOM 1400 N N . GLU A 1 178 ? 13.069 -2.682 8.407 1.00 86.75 178 GLU A N 1
ATOM 1401 C CA . GLU A 1 178 ? 12.108 -1.846 9.137 1.00 86.75 178 GLU A CA 1
ATOM 1402 C C . GLU A 1 178 ? 12.263 -2.005 10.654 1.00 86.75 178 GLU A C 1
ATOM 1404 O O . GLU A 1 178 ? 12.345 -1.009 11.372 1.00 86.75 178 GLU A O 1
ATOM 1409 N N . MET A 1 179 ? 12.410 -3.242 11.136 1.00 86.06 179 MET A N 1
ATOM 1410 C CA . MET A 1 179 ? 12.658 -3.526 12.554 1.00 86.06 179 MET A CA 1
ATOM 1411 C C . MET A 1 179 ? 13.979 -2.915 13.035 1.00 86.06 179 MET A C 1
ATOM 1413 O O . MET A 1 179 ? 14.047 -2.298 14.100 1.00 86.06 179 MET A O 1
ATOM 1417 N N . ARG A 1 180 ? 15.046 -3.048 12.239 1.00 86.75 180 ARG A N 1
ATOM 1418 C CA . ARG A 1 180 ? 16.367 -2.494 12.557 1.00 86.75 180 ARG A CA 1
ATOM 1419 C C . ARG A 1 180 ? 16.324 -0.976 12.704 1.00 86.75 180 ARG A C 1
ATOM 1421 O O . ARG A 1 180 ? 16.948 -0.446 13.620 1.00 86.75 180 ARG A O 1
ATOM 1428 N N . LEU A 1 181 ? 15.607 -0.290 11.818 1.00 82.69 181 LEU A N 1
ATOM 1429 C CA . LEU A 1 181 ? 15.500 1.167 11.827 1.00 82.69 181 LEU A CA 1
ATOM 1430 C C . LEU A 1 181 ? 14.916 1.705 13.141 1.00 82.69 181 LEU A C 1
ATOM 1432 O O . LEU A 1 181 ? 15.413 2.698 13.668 1.00 82.69 181 LEU A O 1
ATOM 1436 N N . VAL A 1 182 ? 13.915 1.018 13.689 1.00 79.94 182 VAL A N 1
ATOM 1437 C CA . VAL A 1 182 ? 13.253 1.389 14.950 1.00 79.94 182 VAL A CA 1
ATOM 1438 C C . VAL A 1 182 ? 14.187 1.183 16.143 1.00 79.94 182 VAL A C 1
ATOM 1440 O O . VAL A 1 182 ? 14.288 2.041 17.016 1.00 79.94 182 VAL A O 1
ATOM 1443 N N . VAL A 1 183 ? 14.941 0.079 16.160 1.00 82.88 183 VAL A N 1
ATOM 1444 C CA . VAL A 1 183 ? 15.920 -0.210 17.225 1.00 82.88 183 VAL A CA 1
ATOM 1445 C C . VAL A 1 183 ? 17.105 0.759 17.199 1.00 82.88 183 VAL A C 1
ATOM 1447 O O . VAL A 1 183 ? 17.685 1.047 18.244 1.00 82.88 183 VAL A O 1
ATOM 1450 N N . GLN A 1 184 ? 17.490 1.251 16.020 1.00 80.56 184 GLN A N 1
ATOM 1451 C CA . GLN A 1 184 ? 18.607 2.186 15.863 1.00 80.56 184 GLN A CA 1
ATOM 1452 C C . GLN A 1 184 ? 18.248 3.631 16.221 1.00 80.56 184 GLN A C 1
ATOM 1454 O O . GLN A 1 184 ? 19.138 4.369 16.636 1.00 80.56 184 GLN A O 1
ATOM 1459 N N . ASN A 1 185 ? 16.974 4.017 16.104 1.00 68.69 185 ASN A N 1
ATOM 1460 C CA . ASN A 1 185 ? 16.487 5.360 16.432 1.00 68.69 185 ASN A CA 1
ATOM 1461 C C . ASN A 1 185 ? 15.370 5.330 17.496 1.00 68.69 185 ASN A C 1
ATOM 1463 O O . ASN A 1 185 ? 14.257 5.784 17.230 1.00 68.69 185 ASN A O 1
ATOM 1467 N N . PRO A 1 186 ? 15.616 4.807 18.712 1.00 55.88 186 PRO A N 1
ATOM 1468 C CA . PRO A 1 186 ? 14.585 4.760 19.737 1.00 55.88 186 PRO A CA 1
ATOM 1469 C C . PRO A 1 186 ? 14.257 6.180 20.240 1.00 55.88 186 PRO A C 1
ATOM 1471 O O . PRO A 1 186 ? 15.049 6.800 20.944 1.00 55.88 186 PRO A O 1
ATOM 1474 N N . LYS A 1 187 ? 13.058 6.674 19.901 1.00 57.19 187 LYS A N 1
ATOM 1475 C CA . LYS A 1 187 ? 12.372 7.848 20.483 1.00 57.19 187 LYS A CA 1
ATOM 1476 C C . LYS A 1 187 ? 13.153 9.183 20.531 1.00 57.19 187 LYS A C 1
ATOM 1478 O O . LYS A 1 187 ? 13.142 9.860 21.556 1.00 57.19 187 LYS A O 1
ATOM 1483 N N . GLU A 1 188 ? 13.671 9.656 19.394 1.00 47.91 188 GLU A N 1
ATOM 1484 C CA . GLU A 1 188 ? 13.933 11.100 19.152 1.00 47.91 188 GLU A CA 1
ATOM 1485 C C . GLU A 1 188 ? 12.802 11.787 18.338 1.00 47.91 188 GLU A C 1
ATOM 1487 O O . GLU A 1 188 ? 12.996 12.826 17.713 1.00 47.91 188 GLU A O 1
ATOM 1492 N N . HIS A 1 189 ? 11.585 11.228 18.320 1.00 49.69 189 HIS A N 1
ATOM 1493 C CA . HIS A 1 189 ? 10.522 11.648 17.383 1.00 49.69 189 HIS A CA 1
ATOM 1494 C C . HIS A 1 189 ? 9.461 12.611 17.945 1.00 49.69 189 HIS A C 1
ATOM 1496 O O . HIS A 1 189 ? 8.561 13.017 17.215 1.00 49.69 189 HIS A O 1
ATOM 1502 N N . ASN A 1 190 ? 9.585 13.052 19.203 1.00 39.66 190 ASN A N 1
ATOM 1503 C CA . ASN A 1 190 ? 8.650 14.017 19.811 1.00 39.66 190 ASN A CA 1
ATOM 1504 C C . ASN A 1 190 ? 9.062 15.493 19.668 1.00 39.66 190 ASN A C 1
ATOM 1506 O O . ASN A 1 190 ? 8.361 16.375 20.161 1.00 39.66 190 ASN A O 1
ATOM 1510 N N . SER A 1 191 ? 10.162 15.794 18.979 1.00 35.00 191 SER A N 1
ATOM 1511 C CA . SER A 1 191 ? 10.604 17.171 18.751 1.00 35.00 191 SER A CA 1
ATOM 1512 C C . SER A 1 191 ? 11.109 17.342 17.327 1.00 35.00 191 SER A C 1
ATOM 1514 O O . SER A 1 191 ? 12.310 17.276 17.098 1.00 35.00 191 SER A O 1
ATOM 1516 N N . ASN A 1 192 ? 10.189 17.485 16.372 1.00 34.03 192 ASN A N 1
ATOM 1517 C CA . ASN A 1 192 ? 10.290 18.405 15.228 1.00 34.03 192 ASN A CA 1
ATOM 1518 C C . ASN A 1 192 ? 9.127 18.145 14.263 1.00 34.03 192 ASN A C 1
ATOM 1520 O O . ASN A 1 192 ? 9.262 17.504 13.224 1.00 34.03 192 ASN A O 1
ATOM 1524 N N . THR A 1 193 ? 7.960 18.687 14.604 1.00 37.31 193 THR A N 1
ATOM 1525 C CA . THR A 1 193 ? 6.978 19.094 13.598 1.00 37.31 193 THR A CA 1
ATOM 1526 C C . THR A 1 193 ? 7.632 20.114 12.665 1.00 37.31 193 THR A C 1
ATOM 1528 O O . THR A 1 193 ? 7.969 21.202 13.118 1.00 37.31 193 THR A O 1
ATOM 1531 N N . HIS A 1 194 ? 7.815 19.717 11.405 1.00 37.78 194 HIS A N 1
ATOM 1532 C CA . HIS A 1 194 ? 7.851 20.527 10.180 1.00 37.78 194 HIS A CA 1
ATOM 1533 C C . HIS A 1 194 ? 8.375 21.977 10.279 1.00 37.78 194 HIS A C 1
ATOM 1535 O O . HIS A 1 194 ? 7.695 22.863 10.802 1.00 37.78 194 HIS A O 1
ATOM 1541 N N . GLN A 1 195 ? 9.527 22.226 9.645 1.00 29.36 195 GLN A N 1
ATOM 1542 C CA . GLN A 1 195 ? 9.663 23.406 8.781 1.00 29.36 195 GLN A CA 1
ATOM 1543 C C . GLN A 1 195 ? 8.994 23.123 7.437 1.00 29.36 195 GLN A C 1
ATOM 1545 O O . GLN A 1 195 ? 9.036 21.944 7.015 1.00 29.36 195 GLN A O 1
#

Foldseek 3Di:
DEWAWPQADPVDRDTDIHDDDDDDDQDFVQVVQQVCVVPPQEAEAEEEAEPPRDPVNVVRRPPSYHYDYHYWPWHGWDKAFYAHPVPRHTPDIDIRADQDATPCLVVLLVVLVVCAPVDQEDEEGAANRRPCDLSNLVSLLPGPHQYEYEFDDDPVQQPNRAPVSNPRHPYYDDDPVNVVSCVVDPPPHPPDDDD

pLDDT: mean 86.97, std 12.6, range [29.36, 97.81]

InterPro domains:
  IPR029056 Ribokinase-like [G3DSA:3.40.1190.20] (1-195)
  IPR029056 Ribokinase-like [SSF53613] (23-185)

Secondary structure (DSSP, 8-state):
-EEEEEEE-TTSSSEEEEEEE------THHHHHHHHTTT-S--EEEEEE-TT--HHHHHTS-TTSEEEEEE-SSPP-EEEEEEETTT--EEEEEEE---SPPTTHHHHHHHHHHTTTS-SEEEEEE-SSSSS-HHHHHHHHT-SSEEEEEE---TTTTTT--GGG-SS-SEE---HHHHHHHHHS-S-TTS----

Sequence (195 aa):
CYCVPWGSAPKRKVISSRYVREEAYAGGVIATANHLASFCDDVILISACGQDRDDYVLSNINKSIDTMVFDVSAPTVVKRRFIDEVSGSTMFYLSYIDESKMDCNKVMCDYLKLNQGRYDIVIVNDFGHGLLSKEVIDSLNNISAFLCVNSQTNSLNMGFNYMDRYESDDYLCHNEFEMRLVVQNPKEHNSNTHQ

Radius of gyration: 19.03 Å; chains: 1; bounding box: 46×40×47 Å